Protein AF-A0A944N1N6-F1 (afdb_monomer_lite)

Sequence (203 aa):
MQQRINNTLGRMMITGDEGSWDYGFLESLQEQMTTRGSLSPRQQEILQQVEGRWSDEALKSRATWTESWTEDQDSKFNIALQYYRKTGYYGNIVYKYLTTEGIRCTGMTPSEKEYNKLVLNKYAAGVIRNIQSESKFPVGGTAIFRTGARTNKNKPCVILKHGNAEHVNSHAKGAKPIQVLPIGSSTPCWTEERWLKKAKKKK

Radius of gyration: 25.0 Å; chains: 1; bounding box: 56×30×82 Å

Secondary structure (DSSP, 8-state):
-HHHHHHHHHHHHHHT-TTSHHHHHHHHHHHHHHHHS---HHHHHHHHHHHHHTSHHHHHHHHHHHHT--HHHHHHHHHHHHHHHHH-TTHHHHHHHB-TT-PBPTT-PPPHHHHHHHHSSHHHHHHHHHHHSPPSS-TT-EEEE-TT-SSSTT-EEEEEEE--GGG----STT--EEEEEETT-SS-EEEEGGGEEEPPPP-

Structure (mmCIF, N/CA/C/O backbone):
data_AF-A0A944N1N6-F1
#
_entry.id   AF-A0A944N1N6-F1
#
loop_
_atom_site.group_PDB
_atom_site.id
_atom_site.type_symbol
_atom_site.label_atom_id
_atom_site.label_alt_id
_atom_site.label_comp_id
_atom_site.label_asym_id
_atom_site.label_entity_id
_atom_site.label_seq_id
_atom_site.pdbx_PDB_ins_code
_atom_site.Cartn_x
_atom_site.Cartn_y
_atom_site.Cartn_z
_atom_site.occupancy
_atom_site.B_iso_or_equiv
_atom_site.auth_seq_id
_atom_site.auth_comp_id
_atom_site.auth_asym_id
_atom_site.auth_atom_id
_atom_site.pdbx_PDB_model_num
ATOM 1 N N . MET A 1 1 ? -26.420 -1.075 31.231 1.00 88.19 1 MET A N 1
ATOM 2 C CA . MET A 1 1 ? -25.380 -0.256 30.564 1.00 88.19 1 MET A CA 1
ATOM 3 C C . MET A 1 1 ? -23.980 -0.690 30.980 1.00 88.19 1 MET A C 1
ATOM 5 O O . MET A 1 1 ? -23.236 -1.118 30.115 1.00 88.19 1 MET A O 1
ATOM 9 N N . GLN A 1 2 ? -23.650 -0.698 32.278 1.00 89.00 2 GLN A N 1
ATOM 10 C CA . GLN A 1 2 ? -22.330 -1.125 32.775 1.00 89.00 2 GLN A CA 1
ATOM 11 C C . GLN A 1 2 ? -21.862 -2.486 32.232 1.00 89.00 2 GLN A C 1
ATOM 13 O O . GLN A 1 2 ? -20.751 -2.614 31.733 1.00 89.00 2 GLN A O 1
ATOM 18 N N . GLN A 1 3 ? -22.739 -3.494 32.265 1.00 91.50 3 GLN A N 1
ATOM 19 C CA . GLN A 1 3 ? -22.422 -4.837 31.773 1.00 91.50 3 GLN A CA 1
ATOM 20 C C . GLN A 1 3 ? -22.045 -4.858 30.282 1.00 91.50 3 GLN A C 1
ATOM 22 O O . GLN A 1 3 ? -21.152 -5.597 29.892 1.00 91.50 3 GLN A O 1
ATOM 27 N N . ARG A 1 4 ? -22.678 -4.018 29.452 1.00 93.56 4 ARG A N 1
ATOM 28 C CA . ARG A 1 4 ? -22.379 -3.912 28.014 1.00 93.56 4 ARG A CA 1
ATOM 29 C C . ARG A 1 4 ? -20.951 -3.417 27.766 1.00 93.56 4 ARG A C 1
ATOM 31 O O . ARG A 1 4 ? -20.216 -4.009 26.978 1.00 93.56 4 ARG A O 1
ATOM 38 N N . ILE A 1 5 ? -20.556 -2.375 28.500 1.00 93.88 5 ILE A N 1
ATOM 39 C CA . ILE A 1 5 ? -19.202 -1.808 28.462 1.00 93.88 5 ILE A CA 1
ATOM 40 C C . ILE A 1 5 ? -18.187 -2.868 28.906 1.00 93.88 5 ILE A C 1
ATOM 42 O O . ILE A 1 5 ? -17.260 -3.170 28.160 1.00 93.88 5 ILE A O 1
ATOM 46 N N . ASN A 1 6 ? -18.414 -3.500 30.064 1.00 94.00 6 ASN A N 1
ATOM 47 C CA . ASN A 1 6 ? -17.512 -4.515 30.615 1.00 94.00 6 ASN A CA 1
ATOM 48 C C . ASN A 1 6 ? -17.353 -5.733 29.692 1.00 94.00 6 ASN A C 1
ATOM 50 O O . ASN A 1 6 ? -16.240 -6.215 29.509 1.00 94.00 6 ASN A O 1
ATOM 54 N N . ASN A 1 7 ? -18.441 -6.212 29.082 1.00 94.31 7 ASN A N 1
ATOM 55 C CA . ASN A 1 7 ? -18.384 -7.329 28.138 1.00 94.31 7 ASN A CA 1
ATOM 56 C C . ASN A 1 7 ? -17.511 -6.990 26.922 1.00 94.31 7 ASN A C 1
ATOM 58 O O . ASN A 1 7 ? -16.720 -7.818 26.477 1.00 94.31 7 ASN A O 1
ATOM 62 N N . THR A 1 8 ? -17.641 -5.771 26.394 1.00 94.00 8 THR A N 1
ATOM 63 C CA . THR A 1 8 ? -16.881 -5.334 25.216 1.00 94.00 8 THR A CA 1
ATOM 64 C C . THR A 1 8 ? -15.405 -5.107 25.553 1.00 94.00 8 THR A C 1
ATOM 66 O O . THR A 1 8 ? -14.545 -5.566 24.807 1.00 94.00 8 THR A O 1
ATOM 69 N N . LEU A 1 9 ? -15.104 -4.507 26.712 1.00 94.50 9 LEU A N 1
ATOM 70 C CA . LEU A 1 9 ? -13.737 -4.403 27.242 1.00 94.50 9 LEU A CA 1
ATOM 71 C C . LEU A 1 9 ? -13.094 -5.784 27.426 1.00 94.50 9 LEU A C 1
ATOM 73 O O . LEU A 1 9 ? -11.970 -6.002 26.986 1.00 94.50 9 LEU A O 1
ATOM 77 N N . GLY A 1 10 ? -13.826 -6.743 28.002 1.00 93.31 10 GLY A N 1
ATOM 78 C CA . GLY A 1 10 ? -13.335 -8.110 28.181 1.00 93.31 10 GLY A CA 1
ATOM 79 C C . GLY A 1 10 ? -12.976 -8.786 26.855 1.00 93.31 10 GLY A C 1
ATOM 80 O O . GLY A 1 10 ? -11.941 -9.441 26.756 1.00 93.31 10 GLY A O 1
ATOM 81 N N . ARG A 1 11 ? -13.777 -8.573 25.801 1.00 92.31 11 ARG A N 1
ATOM 82 C CA . ARG A 1 11 ? -13.454 -9.053 24.445 1.00 92.31 11 ARG A CA 1
ATOM 83 C C . ARG A 1 11 ? -12.154 -8.439 23.916 1.00 92.31 11 ARG A C 1
ATOM 85 O O . ARG A 1 11 ? -11.332 -9.168 23.371 1.00 92.31 11 ARG A O 1
ATOM 92 N N . MET A 1 12 ? -11.953 -7.134 24.103 1.00 92.69 12 MET A N 1
ATOM 93 C CA . MET A 1 12 ? -10.736 -6.436 23.668 1.00 92.69 12 MET A CA 1
ATOM 94 C C . MET A 1 12 ? -9.482 -6.942 24.386 1.00 92.69 12 MET A C 1
ATOM 96 O O . MET A 1 12 ? -8.475 -7.187 23.722 1.00 92.69 12 MET A O 1
ATOM 100 N N . MET A 1 13 ? -9.565 -7.165 25.703 1.00 91.88 13 MET A N 1
ATOM 101 C CA . MET A 1 13 ? -8.472 -7.731 26.508 1.00 91.88 13 MET A CA 1
ATOM 102 C C . MET A 1 13 ? -8.078 -9.127 26.017 1.00 91.88 13 MET A C 1
ATOM 104 O O . MET A 1 13 ? -6.903 -9.405 25.809 1.00 91.88 13 MET A O 1
ATOM 108 N N . ILE A 1 14 ? -9.058 -9.999 25.745 1.00 89.44 14 ILE A N 1
ATOM 109 C CA . ILE A 1 14 ? -8.790 -11.352 25.225 1.00 89.44 14 ILE A CA 1
ATOM 110 C C . ILE A 1 14 ? -8.045 -11.299 23.883 1.00 89.44 14 ILE A C 1
ATOM 112 O O . ILE A 1 14 ? -7.189 -12.139 23.615 1.00 89.44 14 ILE A O 1
ATOM 116 N N . THR A 1 15 ? -8.346 -10.310 23.040 1.00 84.44 15 THR A N 1
ATOM 117 C CA . THR A 1 15 ? -7.658 -10.115 21.753 1.00 84.44 15 THR A CA 1
ATOM 118 C C . THR A 1 15 ? -6.369 -9.290 21.839 1.00 84.44 15 THR A C 1
ATOM 120 O O . THR A 1 15 ? -5.691 -9.146 20.824 1.00 84.44 15 THR A O 1
ATOM 123 N N . GLY A 1 16 ? -6.038 -8.737 23.012 1.00 84.19 16 GLY A N 1
ATOM 124 C CA . GLY A 1 16 ? -4.859 -7.896 23.234 1.00 84.19 16 GLY A CA 1
ATOM 125 C C . GLY A 1 16 ? -4.911 -6.502 22.592 1.00 84.19 16 GLY A C 1
ATOM 126 O O . GLY A 1 16 ? -3.862 -5.954 22.263 1.00 84.19 16 GLY A O 1
ATOM 127 N N . ASP A 1 17 ? -6.098 -5.917 22.385 1.00 84.75 17 ASP A N 1
ATOM 128 C CA . ASP A 1 17 ? -6.274 -4.611 21.706 1.00 84.75 17 ASP A CA 1
ATOM 129 C C . ASP A 1 17 ? -6.517 -3.444 22.687 1.00 84.75 17 ASP A C 1
ATOM 131 O O . ASP A 1 17 ? -7.275 -2.503 22.427 1.00 84.75 17 ASP A O 1
ATOM 135 N N . GLU A 1 18 ? -5.866 -3.518 23.848 1.00 90.44 18 GLU A N 1
ATOM 136 C CA . GLU A 1 18 ? -5.953 -2.538 24.945 1.00 90.44 18 GLU A CA 1
ATOM 137 C C . GLU A 1 18 ? -5.403 -1.157 24.548 1.00 90.44 18 GLU A C 1
ATOM 139 O O . GLU A 1 18 ? -5.807 -0.131 25.084 1.00 90.44 18 GLU A O 1
ATOM 144 N N . GLY A 1 19 ? -4.515 -1.100 23.551 1.00 84.94 19 GLY A N 1
ATOM 145 C CA . GLY A 1 19 ? -3.982 0.156 23.015 1.00 84.94 19 GLY A CA 1
ATOM 146 C C . GLY A 1 19 ? -4.913 0.882 22.035 1.00 84.94 19 GLY A C 1
ATOM 147 O O . GLY A 1 19 ? -4.542 1.934 21.506 1.00 84.94 19 GLY A O 1
ATOM 148 N N . SER A 1 20 ? -6.088 0.327 21.727 1.00 87.50 20 SER A N 1
ATOM 149 C CA . SER A 1 20 ? -7.002 0.915 20.747 1.00 87.50 20 SER A CA 1
ATOM 150 C C . SER A 1 20 ? -7.742 2.144 21.285 1.00 87.50 20 SER A C 1
ATOM 152 O O . SER A 1 20 ? -8.043 2.265 22.472 1.00 87.50 20 SER A O 1
ATOM 154 N N . TRP A 1 21 ? -8.119 3.054 20.378 1.00 92.19 21 TRP A N 1
ATOM 155 C CA . TRP A 1 21 ? -9.008 4.173 20.722 1.00 92.19 21 TRP A CA 1
ATOM 156 C C . TRP A 1 21 ? -10.354 3.682 21.273 1.00 92.19 21 TRP A C 1
ATOM 158 O O . TRP A 1 21 ? -10.912 4.306 22.171 1.00 92.19 21 TRP A O 1
ATOM 168 N N . ASP A 1 22 ? -10.862 2.560 20.748 1.00 93.50 22 ASP A N 1
ATOM 169 C CA . ASP A 1 22 ? -12.111 1.958 21.213 1.00 93.50 22 ASP A CA 1
ATOM 170 C C . ASP A 1 22 ? -12.009 1.547 22.687 1.00 93.50 22 ASP A C 1
ATOM 172 O O . ASP A 1 22 ? -12.930 1.827 23.451 1.00 93.50 22 ASP A O 1
ATOM 176 N N . TYR A 1 23 ? -10.890 0.934 23.089 1.00 94.56 23 TYR A N 1
ATOM 177 C CA . TYR A 1 23 ? -10.646 0.527 24.471 1.00 94.56 23 TYR A CA 1
ATOM 178 C C . TYR A 1 23 ? -10.621 1.737 25.414 1.00 94.56 23 TYR A C 1
ATOM 180 O O . TYR A 1 23 ? -11.429 1.804 26.340 1.00 94.56 23 TYR A O 1
ATOM 188 N N . GLY A 1 24 ? -9.807 2.754 25.109 1.00 95.31 24 GLY A N 1
ATOM 189 C CA . GLY A 1 24 ? -9.745 3.975 25.924 1.00 95.31 24 GLY A CA 1
ATOM 190 C C . GLY A 1 24 ? -11.075 4.743 25.978 1.00 95.31 24 GLY A C 1
ATOM 191 O O . GLY A 1 24 ? -11.441 5.313 27.007 1.00 95.31 24 GLY A O 1
ATOM 192 N N . PHE A 1 25 ? -11.858 4.727 24.892 1.00 96.44 25 PHE A N 1
ATOM 193 C CA . PHE A 1 25 ? -13.212 5.283 24.899 1.00 96.44 25 PHE A CA 1
ATOM 194 C C . PHE A 1 25 ? -14.143 4.504 25.840 1.00 96.44 25 PHE A C 1
ATOM 196 O O . PHE A 1 25 ? -14.900 5.118 26.595 1.00 96.44 25 PHE A O 1
ATOM 203 N N . LEU A 1 26 ? -14.093 3.169 25.827 1.00 96.69 26 LEU A N 1
ATOM 204 C CA . LEU A 1 26 ? -14.900 2.341 26.724 1.00 96.69 26 LEU A CA 1
ATOM 205 C C . LEU A 1 26 ? -14.495 2.494 28.194 1.00 96.69 26 LEU A C 1
ATOM 207 O O . LEU A 1 26 ? -15.389 2.519 29.038 1.00 96.69 26 LEU A O 1
ATOM 211 N N . GLU A 1 27 ? -13.206 2.655 28.505 1.00 95.88 27 GLU A N 1
ATOM 212 C CA . GLU A 1 27 ? -12.745 2.987 29.862 1.00 95.88 27 GLU A CA 1
ATOM 213 C C . GLU A 1 27 ? -13.348 4.312 30.342 1.00 95.88 27 GLU A C 1
ATOM 215 O O . GLU A 1 27 ? -13.920 4.379 31.431 1.00 95.88 27 GLU A O 1
ATOM 220 N N . SER A 1 28 ? -13.345 5.340 29.488 1.00 95.88 28 SER A N 1
ATOM 221 C CA . SER A 1 28 ? -13.986 6.623 29.801 1.00 95.88 28 SER A CA 1
ATOM 222 C C . SER A 1 28 ? -15.495 6.479 30.054 1.00 95.88 28 SER A C 1
ATOM 224 O O . SER A 1 28 ? -16.034 7.086 30.983 1.00 95.88 28 SER A O 1
ATOM 226 N N . LEU A 1 29 ? -16.196 5.646 29.273 1.00 96.19 29 LEU A N 1
ATOM 227 C CA . LEU A 1 29 ? -17.612 5.358 29.526 1.00 96.19 29 LEU A CA 1
ATOM 228 C C . LEU A 1 29 ? -17.823 4.580 30.830 1.00 96.19 29 LEU A C 1
ATOM 230 O O . LEU A 1 29 ? -18.822 4.808 31.516 1.00 96.19 29 LEU A O 1
ATOM 234 N N . GLN A 1 30 ? -16.911 3.666 31.165 1.00 95.12 30 GLN A N 1
ATOM 235 C CA . GLN A 1 30 ? -16.954 2.888 32.398 1.00 95.12 30 GLN A CA 1
ATOM 236 C C . GLN A 1 30 ? -16.846 3.807 33.622 1.00 95.12 30 GLN A C 1
ATOM 238 O O . GLN A 1 30 ? -17.682 3.718 34.521 1.00 95.12 30 GLN A O 1
ATOM 243 N N . GLU A 1 31 ? -15.880 4.729 33.619 1.00 94.44 31 GLU A N 1
ATOM 244 C CA . GLU A 1 31 ? -15.686 5.727 34.677 1.00 94.44 31 GLU A CA 1
ATOM 245 C C . GLU A 1 31 ? -16.867 6.704 34.772 1.00 94.44 31 GLU A C 1
ATOM 247 O O . GLU A 1 31 ? -17.345 7.046 35.858 1.00 94.44 31 GLU A O 1
ATOM 252 N N . GLN A 1 32 ? -17.416 7.138 33.636 1.00 93.50 32 GLN A N 1
ATOM 253 C CA . GLN A 1 32 ? -18.599 7.993 33.659 1.00 93.50 32 GLN A CA 1
ATOM 254 C C . GLN A 1 32 ? -19.808 7.278 34.277 1.00 93.50 32 GLN A C 1
ATOM 256 O O . GLN A 1 32 ? -20.596 7.892 35.000 1.00 93.50 32 GLN A O 1
ATOM 261 N N . MET A 1 33 ? -19.975 5.983 34.008 1.00 92.81 33 MET A N 1
ATOM 262 C CA . MET A 1 33 ? -21.061 5.207 34.594 1.00 92.81 33 MET A CA 1
ATOM 263 C C . MET A 1 33 ? -20.892 5.006 36.101 1.00 92.81 33 MET A C 1
ATOM 265 O O . MET A 1 33 ? -21.896 5.051 36.811 1.00 92.81 33 MET A O 1
ATOM 269 N N . THR A 1 34 ? -19.667 4.830 36.605 1.00 90.50 34 THR A N 1
ATOM 270 C CA . THR A 1 34 ? -19.424 4.722 38.053 1.00 90.50 34 THR A CA 1
ATOM 271 C C . THR A 1 34 ? -19.619 6.056 38.773 1.00 90.50 34 THR A C 1
ATOM 273 O O . THR A 1 34 ? -20.127 6.070 39.890 1.00 90.50 34 THR A O 1
ATOM 276 N N . THR A 1 35 ? -19.279 7.178 38.132 1.00 91.19 35 THR A N 1
ATOM 277 C CA . THR A 1 35 ? -19.361 8.519 38.740 1.00 91.19 35 THR A CA 1
ATOM 278 C C . THR A 1 35 ? -20.732 9.186 38.603 1.00 91.19 35 THR A C 1
ATOM 280 O O . THR A 1 35 ? -21.202 9.820 39.545 1.00 91.19 35 THR A O 1
ATOM 283 N N . ARG A 1 36 ? -21.385 9.079 37.437 1.00 89.00 36 ARG A N 1
ATOM 284 C CA . ARG A 1 36 ? -22.633 9.802 37.102 1.00 89.00 36 ARG A CA 1
ATOM 285 C C . ARG A 1 36 ? -23.839 8.896 36.856 1.00 89.00 36 ARG A C 1
ATOM 287 O O . ARG A 1 36 ? -24.950 9.400 36.706 1.00 89.00 36 ARG A O 1
ATOM 294 N N . GLY A 1 37 ? -23.640 7.583 36.736 1.00 89.94 37 GLY A N 1
ATOM 295 C CA . GLY A 1 37 ? -24.715 6.600 36.552 1.00 89.94 37 GLY A CA 1
ATOM 296 C C . GLY A 1 37 ? -25.426 6.621 35.192 1.00 89.94 37 GLY A C 1
ATOM 297 O O . GLY A 1 37 ? -26.347 5.831 34.986 1.00 89.94 37 GLY A O 1
ATOM 298 N N . SER A 1 38 ? -25.039 7.495 34.253 1.00 92.00 38 SER A N 1
ATOM 299 C CA . SER A 1 38 ? -25.726 7.640 32.962 1.00 92.00 38 SER A CA 1
ATOM 300 C C . SER A 1 38 ? -24.814 8.072 31.806 1.00 92.00 38 SER A C 1
ATOM 302 O O . SER A 1 38 ? -23.793 8.740 31.991 1.00 92.00 38 SER A O 1
ATOM 304 N N . LEU A 1 39 ? -25.219 7.696 30.586 1.00 93.75 39 LEU A N 1
ATOM 305 C CA . LEU A 1 39 ? -24.576 8.076 29.325 1.00 93.75 39 LEU A CA 1
ATOM 306 C C . LEU A 1 39 ? -25.492 8.972 28.495 1.00 93.75 39 LEU A C 1
ATOM 308 O O . LEU A 1 39 ? -26.692 8.706 28.384 1.00 93.75 39 LEU A O 1
ATOM 312 N N . SER A 1 40 ? -24.906 9.967 27.832 1.00 94.19 40 SER A N 1
ATOM 313 C CA . SER A 1 40 ? -25.616 10.782 26.842 1.00 94.19 40 SER A CA 1
ATOM 314 C C . SER A 1 40 ? -26.052 9.949 25.622 1.00 94.19 40 SER A C 1
ATOM 316 O O . SER A 1 40 ? -25.410 8.938 25.315 1.00 94.19 40 SER A O 1
ATOM 318 N N . PRO A 1 41 ? -27.082 10.376 24.864 1.00 95.94 41 PRO A N 1
ATOM 319 C CA . PRO A 1 41 ? -27.523 9.669 23.657 1.00 95.94 41 PRO A CA 1
ATOM 320 C C . PRO A 1 41 ? -26.388 9.426 22.654 1.00 95.94 41 PRO A C 1
ATOM 322 O O . PRO A 1 41 ? -26.212 8.314 22.163 1.00 95.94 41 PRO A O 1
ATOM 325 N N . ARG A 1 42 ? -25.527 10.430 22.438 1.00 95.50 42 ARG A N 1
ATOM 326 C CA . ARG A 1 42 ? -24.381 10.315 21.528 1.00 95.50 42 ARG A CA 1
ATOM 327 C C . ARG A 1 42 ? -23.365 9.262 21.977 1.00 95.50 42 ARG A C 1
ATOM 329 O O . ARG A 1 42 ? -22.806 8.553 21.146 1.00 95.50 42 ARG A O 1
ATOM 336 N N . GLN A 1 43 ? -23.121 9.144 23.280 1.00 95.31 43 GLN A N 1
ATOM 337 C CA . GLN A 1 43 ? -22.234 8.109 23.816 1.00 95.31 43 GLN A CA 1
ATOM 338 C C . GLN A 1 43 ? -22.819 6.709 23.624 1.00 95.31 43 GLN A C 1
ATOM 340 O O . GLN A 1 43 ? -22.073 5.784 23.322 1.00 95.31 43 GLN A O 1
ATOM 345 N N . GLN A 1 44 ? -24.141 6.559 23.745 1.00 95.56 44 GLN A N 1
ATOM 346 C CA . GLN A 1 44 ? -24.820 5.284 23.497 1.00 95.56 44 GLN A CA 1
ATOM 347 C C . GLN A 1 44 ? -24.735 4.869 22.021 1.00 95.56 44 GLN A C 1
ATOM 349 O O . GLN A 1 44 ? -24.488 3.699 21.737 1.00 95.56 44 GLN A O 1
ATOM 354 N N . GLU A 1 45 ? -24.863 5.817 21.087 1.00 96.31 45 GLU A N 1
ATOM 355 C CA . GLU A 1 45 ? -24.652 5.563 19.654 1.00 96.31 45 GLU A CA 1
ATOM 356 C C . GLU A 1 45 ? -23.225 5.077 19.366 1.00 96.31 45 GLU A C 1
ATOM 358 O O . GLU A 1 45 ? -23.031 4.085 18.665 1.00 96.31 45 GLU A O 1
ATOM 363 N N . ILE A 1 46 ? -22.213 5.760 19.915 1.00 96.00 46 ILE A N 1
ATOM 364 C CA . ILE A 1 46 ? -20.810 5.375 19.706 1.00 96.00 46 ILE A CA 1
ATOM 365 C C . ILE A 1 46 ? -20.527 4.020 20.363 1.00 96.00 46 ILE A C 1
ATOM 367 O O . ILE A 1 46 ? -19.879 3.183 19.740 1.00 96.00 46 ILE A O 1
ATOM 371 N N . LEU A 1 47 ? -21.060 3.764 21.564 1.00 95.81 47 LEU A N 1
ATOM 372 C CA . LEU A 1 47 ? -20.976 2.456 22.218 1.00 95.81 47 LEU A CA 1
ATOM 373 C C . LEU A 1 47 ? -21.533 1.354 21.311 1.00 95.81 47 LEU A C 1
ATOM 375 O O . LEU A 1 47 ? -20.855 0.356 21.102 1.00 95.81 47 LEU A O 1
ATOM 379 N N . GLN A 1 48 ? -22.706 1.555 20.709 1.00 95.88 48 GLN A N 1
ATOM 380 C CA . GLN A 1 48 ? -23.292 0.577 19.790 1.00 95.88 48 GLN A CA 1
ATOM 381 C C . GLN A 1 48 ? -22.404 0.325 18.561 1.00 95.88 48 GLN A C 1
ATOM 383 O O . GLN A 1 48 ? -22.275 -0.808 18.098 1.00 95.88 48 GLN A O 1
ATOM 388 N N . GLN A 1 49 ? -21.747 1.362 18.035 1.00 94.62 49 GLN A N 1
ATOM 389 C CA . GLN A 1 49 ? -20.792 1.199 16.938 1.00 94.62 49 GLN A CA 1
ATOM 390 C C . GLN A 1 49 ? -19.537 0.429 17.364 1.00 94.62 49 GLN A C 1
ATOM 392 O O . GLN A 1 49 ? -19.005 -0.339 16.561 1.00 94.62 49 GLN A O 1
ATOM 397 N N . VAL A 1 50 ? -19.038 0.659 18.583 1.00 94.56 50 VAL A N 1
ATOM 398 C CA . VAL A 1 50 ? -17.913 -0.096 19.152 1.00 94.56 50 VAL A CA 1
ATOM 399 C C . VAL A 1 50 ? -18.327 -1.554 19.328 1.00 94.56 50 VAL A C 1
ATOM 401 O O . VAL A 1 50 ? -17.676 -2.431 18.778 1.00 94.56 50 VAL A O 1
ATOM 404 N N . GLU A 1 51 ? -19.456 -1.826 19.978 1.00 94.75 51 GLU A N 1
ATOM 405 C CA . GLU A 1 51 ? -19.993 -3.182 20.141 1.00 94.75 51 GLU A CA 1
ATOM 406 C C . GLU A 1 51 ? -20.133 -3.911 18.801 1.00 94.75 51 GLU A C 1
ATOM 408 O O . GLU A 1 51 ? -19.731 -5.064 18.690 1.00 94.75 51 GLU A O 1
ATOM 413 N N . GLY A 1 52 ? -20.611 -3.232 17.753 1.00 93.06 52 GLY A N 1
ATOM 414 C CA . GLY A 1 52 ? -20.679 -3.802 16.406 1.00 93.06 52 GLY A CA 1
ATOM 415 C C . GLY A 1 52 ? -19.310 -4.163 15.814 1.00 93.06 52 GLY A C 1
ATOM 416 O O . GLY A 1 52 ? -19.188 -5.166 15.119 1.00 93.06 52 GLY A O 1
ATOM 417 N N . ARG A 1 53 ? -18.246 -3.399 16.110 1.00 90.19 53 ARG A N 1
ATOM 418 C CA . ARG A 1 53 ? -16.867 -3.741 15.695 1.00 90.19 53 ARG A CA 1
ATOM 419 C C . ARG A 1 53 ? -16.293 -4.941 16.450 1.00 90.19 53 ARG A C 1
ATOM 421 O O . ARG A 1 53 ? -15.331 -5.538 15.961 1.00 90.19 53 ARG A O 1
ATOM 428 N N . TRP A 1 54 ? -16.869 -5.258 17.605 1.00 91.75 54 TRP A N 1
ATOM 429 C CA . TRP A 1 54 ? -16.443 -6.289 18.551 1.00 91.75 54 TRP A CA 1
ATOM 430 C C . TRP A 1 54 ? -17.498 -7.389 18.730 1.00 91.75 54 TRP A C 1
ATOM 432 O O . TRP A 1 54 ? -17.463 -8.135 19.711 1.00 91.75 54 TRP A O 1
ATOM 442 N N . SER A 1 55 ? -18.444 -7.492 17.792 1.00 92.12 55 SER A N 1
ATOM 443 C CA . SER A 1 55 ? -19.455 -8.545 17.770 1.00 92.12 55 SER A CA 1
ATOM 444 C C . SER A 1 55 ? -18.822 -9.894 17.421 1.00 92.12 55 SER A C 1
ATOM 446 O O . SER A 1 55 ? -17.704 -9.953 16.903 1.00 92.12 55 SER A O 1
ATOM 448 N N . ASP A 1 56 ? -19.532 -10.988 17.690 1.00 91.06 56 ASP A N 1
ATOM 449 C CA . ASP A 1 56 ? -19.017 -12.329 17.396 1.00 91.06 56 ASP A CA 1
ATOM 450 C C . ASP A 1 56 ? -18.826 -12.527 15.885 1.00 91.06 56 ASP A C 1
ATOM 452 O O . ASP A 1 56 ? -17.846 -13.126 15.446 1.00 91.06 56 ASP A O 1
ATOM 456 N N . GLU A 1 57 ? -19.697 -11.926 15.070 1.00 90.06 57 GLU A N 1
ATOM 457 C CA . GLU A 1 57 ? -19.574 -11.894 13.613 1.00 90.06 57 GLU A CA 1
ATOM 458 C C . GLU A 1 57 ? -18.329 -11.119 13.168 1.00 90.06 57 GLU A C 1
ATOM 460 O O . GLU A 1 57 ? -17.594 -11.587 12.298 1.00 90.06 57 GLU A O 1
ATOM 465 N N . ALA A 1 58 ? -18.060 -9.955 13.772 1.00 88.94 58 ALA A N 1
ATOM 466 C CA . ALA A 1 58 ? -16.892 -9.146 13.439 1.00 88.94 58 ALA A CA 1
ATOM 467 C C . ALA A 1 58 ? -15.582 -9.851 13.825 1.00 88.94 58 ALA A C 1
ATOM 469 O O . ALA A 1 58 ? -14.630 -9.857 13.041 1.00 88.94 58 ALA A O 1
ATOM 470 N N . LEU A 1 59 ? -15.535 -10.482 15.001 1.00 88.44 59 LEU A N 1
ATOM 471 C CA . LEU A 1 59 ? -14.385 -11.271 15.448 1.00 88.44 59 LEU A CA 1
ATOM 472 C C . LEU A 1 59 ? -14.167 -12.495 14.556 1.00 88.44 59 LEU A C 1
ATOM 474 O O . LEU A 1 59 ? -13.042 -12.737 14.117 1.00 88.44 59 LEU A O 1
ATOM 478 N N . LYS A 1 60 ? -15.243 -13.207 14.203 1.00 90.31 60 LYS A N 1
ATOM 479 C CA . LYS A 1 60 ? -15.186 -14.326 13.257 1.00 90.31 60 LYS A CA 1
ATOM 480 C C . LYS A 1 60 ? -14.665 -13.877 11.894 1.00 90.31 60 LYS A C 1
ATOM 482 O O . LYS A 1 60 ? -13.780 -14.523 11.350 1.00 90.31 60 LYS A O 1
ATOM 487 N N . SER A 1 61 ? -15.137 -12.741 11.379 1.00 88.50 61 SER A N 1
ATOM 488 C CA . SER A 1 61 ? -14.647 -12.172 10.117 1.00 88.50 61 SER A CA 1
ATOM 489 C C . SER A 1 61 ? -13.146 -11.871 10.163 1.00 88.50 61 SER A C 1
ATOM 491 O O . SER A 1 61 ? -12.436 -12.170 9.207 1.00 88.50 61 SER A O 1
ATOM 493 N N . ARG A 1 62 ? -12.630 -11.322 11.275 1.00 88.19 62 ARG A N 1
ATOM 494 C CA . ARG A 1 62 ? -11.186 -11.065 11.453 1.00 88.19 62 ARG A CA 1
ATOM 495 C C . ARG A 1 62 ? -10.367 -12.359 11.514 1.00 88.19 62 ARG A C 1
ATOM 497 O O . ARG A 1 62 ? -9.280 -12.412 10.935 1.00 88.19 62 ARG A O 1
ATOM 504 N N . ALA A 1 63 ? -10.883 -13.383 12.193 1.00 88.12 63 ALA A N 1
ATOM 505 C CA . ALA A 1 63 ? -10.248 -14.696 12.260 1.00 88.12 63 ALA A CA 1
ATOM 506 C C . ALA A 1 63 ? -10.191 -15.341 10.868 1.00 88.12 63 ALA A C 1
ATOM 508 O O . ALA A 1 63 ? -9.107 -15.653 10.385 1.00 88.12 63 ALA A O 1
ATOM 509 N N . THR A 1 64 ? -11.329 -15.405 10.168 1.00 92.38 64 THR A N 1
ATOM 510 C CA . THR A 1 64 ? -11.411 -15.928 8.798 1.00 92.38 64 THR A CA 1
ATOM 511 C C . THR A 1 64 ? -10.503 -15.164 7.841 1.00 92.38 64 THR A C 1
ATOM 513 O O . THR A 1 64 ? -9.827 -15.779 7.024 1.00 92.38 64 THR A O 1
ATOM 516 N N . TRP A 1 65 ? -10.431 -13.835 7.952 1.00 93.12 65 TRP A N 1
ATOM 517 C CA . TRP A 1 65 ? -9.507 -13.036 7.150 1.00 93.12 65 TRP A CA 1
ATOM 518 C C . TRP A 1 65 ? -8.053 -13.463 7.367 1.00 93.12 65 TRP A C 1
ATOM 520 O O . TRP A 1 65 ? -7.343 -13.727 6.399 1.00 93.12 65 TRP A O 1
ATOM 530 N N . THR A 1 66 ? -7.638 -13.583 8.629 1.00 89.75 66 THR A N 1
ATOM 531 C CA . THR A 1 66 ? -6.278 -14.001 8.996 1.00 89.75 66 THR A CA 1
ATOM 532 C C . THR A 1 66 ? -5.960 -15.411 8.499 1.00 89.75 66 THR A C 1
ATOM 534 O O . THR A 1 66 ? -4.882 -15.629 7.959 1.00 89.75 66 THR A O 1
ATOM 537 N N . GLU A 1 67 ? -6.902 -16.348 8.621 1.00 91.06 67 GLU A N 1
ATOM 538 C CA . GLU A 1 67 ? -6.761 -17.728 8.133 1.00 91.06 67 GLU A CA 1
ATOM 539 C C . GLU A 1 67 ? -6.715 -17.813 6.602 1.00 91.06 67 GLU A C 1
ATOM 541 O O . GLU A 1 67 ? -5.974 -18.614 6.039 1.00 91.06 67 GLU A O 1
ATOM 546 N N . SER A 1 68 ? -7.493 -16.972 5.917 1.00 93.12 68 SER A N 1
ATOM 547 C CA . SER A 1 68 ? -7.550 -16.918 4.452 1.00 93.12 68 SER A CA 1
ATOM 548 C C . SER A 1 68 ? -6.402 -16.131 3.818 1.00 93.12 68 SER A C 1
ATOM 550 O O . SER A 1 68 ? -6.359 -16.013 2.594 1.00 93.12 68 SER A O 1
ATOM 552 N N . TRP A 1 69 ? -5.497 -15.565 4.624 1.00 94.31 69 TRP A N 1
ATOM 553 C CA . TRP A 1 69 ? -4.419 -14.711 4.143 1.00 94.31 69 TRP A CA 1
ATOM 554 C C . TRP A 1 69 ? -3.380 -15.513 3.354 1.00 94.31 69 TRP A C 1
ATOM 556 O O . TRP A 1 69 ? -2.710 -16.403 3.873 1.00 94.31 69 TRP A O 1
ATOM 566 N N . THR A 1 70 ? -3.235 -15.173 2.078 1.00 94.81 70 THR A N 1
ATOM 567 C CA . THR A 1 70 ? -2.388 -15.891 1.117 1.00 94.81 70 THR A CA 1
ATOM 568 C C . THR A 1 70 ? -1.105 -15.139 0.777 1.00 94.81 70 THR A C 1
ATOM 570 O O . THR A 1 70 ? -1.011 -13.916 0.900 1.00 94.81 70 THR A O 1
ATOM 573 N N . GLU A 1 71 ? -0.124 -15.866 0.237 1.00 92.75 71 GLU A N 1
ATOM 574 C CA . GLU A 1 71 ? 1.118 -15.283 -0.282 1.00 92.75 71 GLU A CA 1
ATOM 575 C C . GLU A 1 71 ? 0.869 -14.306 -1.449 1.00 92.75 71 GLU A C 1
ATOM 577 O O . GLU A 1 71 ? 1.520 -13.266 -1.537 1.00 92.75 71 GLU A O 1
ATOM 582 N N . ASP A 1 72 ? -0.117 -14.571 -2.317 1.00 94.19 72 ASP A N 1
ATOM 583 C CA . ASP A 1 72 ? -0.499 -13.633 -3.385 1.00 94.19 72 ASP A CA 1
ATOM 584 C C . ASP A 1 72 ? -1.087 -12.333 -2.813 1.00 94.19 72 ASP A C 1
ATOM 586 O O . ASP A 1 72 ? -0.760 -11.240 -3.289 1.00 94.19 72 ASP A O 1
ATOM 590 N N . GLN A 1 73 ? -1.908 -12.417 -1.761 1.00 95.19 73 GLN A N 1
ATOM 591 C CA . GLN A 1 73 ? -2.407 -11.224 -1.078 1.00 95.19 73 GLN A CA 1
ATOM 592 C C . GLN A 1 73 ? -1.272 -10.436 -0.421 1.00 95.19 73 GLN A C 1
ATOM 594 O O . GLN A 1 73 ? -1.237 -9.215 -0.593 1.00 95.19 73 GLN A O 1
ATOM 599 N N . ASP A 1 74 ? -0.327 -11.097 0.253 1.00 94.56 74 ASP A N 1
ATOM 600 C CA . ASP A 1 74 ? 0.824 -10.414 0.855 1.00 94.56 74 ASP A CA 1
ATOM 601 C C . ASP A 1 74 ? 1.733 -9.777 -0.202 1.00 94.56 74 ASP A C 1
ATOM 603 O O . ASP A 1 74 ? 2.118 -8.615 -0.068 1.00 94.56 74 ASP A O 1
ATOM 607 N N . SER A 1 75 ? 1.973 -10.467 -1.319 1.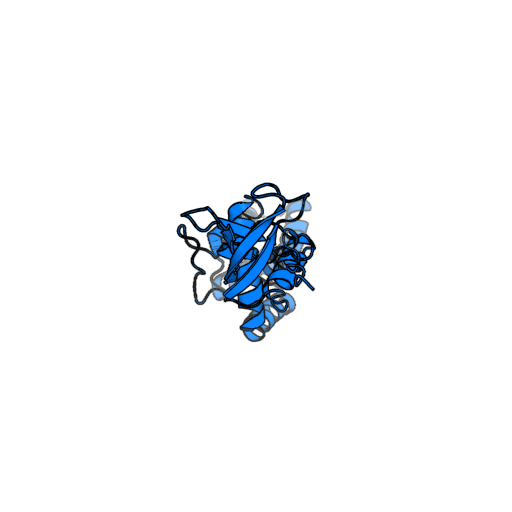00 94.19 75 SER A N 1
ATOM 608 C CA . SER A 1 75 ? 2.717 -9.931 -2.461 1.00 94.19 75 SER A CA 1
ATOM 609 C C . SER A 1 75 ? 2.055 -8.670 -3.029 1.00 94.19 75 SER A C 1
ATOM 611 O O . SER A 1 75 ? 2.700 -7.625 -3.173 1.00 94.19 75 SER A O 1
ATOM 613 N N . LYS A 1 76 ? 0.738 -8.706 -3.276 1.00 96.12 76 LYS A N 1
ATOM 614 C CA . LYS A 1 76 ? -0.041 -7.538 -3.729 1.00 96.12 76 LYS A CA 1
ATOM 615 C C . LYS A 1 76 ? -0.016 -6.397 -2.715 1.00 96.12 76 LYS A C 1
ATOM 617 O O . LYS A 1 76 ? 0.123 -5.234 -3.103 1.00 96.12 76 LYS A O 1
ATOM 622 N N . PHE A 1 77 ? -0.129 -6.721 -1.430 1.00 96.50 77 PHE A N 1
ATOM 623 C CA . PHE A 1 77 ? -0.073 -5.749 -0.346 1.00 96.50 77 PHE A CA 1
ATOM 624 C C . PHE A 1 77 ? 1.297 -5.074 -0.270 1.00 96.50 77 PHE A C 1
ATOM 626 O O . PHE A 1 77 ? 1.369 -3.845 -0.250 1.00 96.50 77 PHE A O 1
ATOM 633 N N . ASN A 1 78 ? 2.384 -5.844 -0.349 1.00 95.31 78 ASN A N 1
ATOM 634 C CA . ASN A 1 78 ? 3.745 -5.321 -0.393 1.00 95.31 78 ASN A CA 1
ATOM 635 C C . ASN A 1 78 ? 3.971 -4.425 -1.621 1.00 95.31 78 ASN A C 1
ATOM 637 O O . ASN A 1 78 ? 4.519 -3.330 -1.494 1.00 95.31 78 ASN A O 1
ATOM 641 N N . ILE A 1 79 ? 3.473 -4.813 -2.803 1.00 95.56 79 ILE A N 1
ATOM 642 C CA . ILE A 1 79 ? 3.534 -3.957 -3.999 1.00 95.56 79 ILE A CA 1
ATOM 643 C C . ILE A 1 79 ? 2.854 -2.600 -3.744 1.00 95.56 79 ILE A C 1
ATOM 645 O O . ILE A 1 79 ? 3.410 -1.552 -4.089 1.00 95.56 79 ILE A O 1
ATOM 649 N N . ALA A 1 80 ? 1.670 -2.606 -3.127 1.00 96.31 80 ALA A N 1
ATOM 650 C CA . ALA A 1 80 ? 0.943 -1.384 -2.800 1.00 96.31 80 ALA A CA 1
ATOM 651 C C . ALA A 1 80 ? 1.676 -0.531 -1.747 1.00 96.31 80 ALA A C 1
ATOM 653 O O . ALA A 1 80 ? 1.783 0.684 -1.922 1.00 96.31 80 ALA A O 1
ATOM 654 N N . LEU A 1 81 ? 2.235 -1.149 -0.701 1.00 95.81 81 LEU A N 1
ATOM 655 C CA . LEU A 1 81 ? 3.031 -0.469 0.326 1.00 95.81 81 LEU A CA 1
ATOM 656 C C . LEU A 1 81 ? 4.234 0.263 -0.284 1.00 95.81 81 LEU A C 1
ATOM 658 O O . LEU A 1 81 ? 4.413 1.456 -0.035 1.00 95.81 81 LEU A O 1
ATOM 662 N N . GLN A 1 82 ? 5.014 -0.412 -1.135 1.00 94.75 82 GLN A N 1
ATOM 663 C CA . GLN A 1 82 ? 6.178 0.186 -1.801 1.00 94.75 82 GLN A CA 1
ATOM 664 C C . GLN A 1 82 ? 5.796 1.358 -2.704 1.00 94.75 82 GLN A C 1
ATOM 666 O O . GLN A 1 82 ? 6.500 2.369 -2.759 1.00 94.75 82 GLN A O 1
ATOM 671 N N . TYR A 1 83 ? 4.664 1.244 -3.402 1.00 95.19 83 TYR A N 1
ATOM 672 C CA . TYR A 1 83 ? 4.144 2.342 -4.204 1.00 95.19 83 TYR A CA 1
ATOM 673 C C . TYR A 1 83 ? 3.797 3.547 -3.325 1.00 95.19 83 TYR A C 1
ATOM 675 O O . TYR A 1 83 ? 4.269 4.657 -3.581 1.00 95.19 83 TYR A O 1
ATOM 683 N N . TYR A 1 84 ? 3.016 3.335 -2.265 1.00 95.62 84 TYR A N 1
ATOM 684 C CA . TYR A 1 84 ? 2.533 4.426 -1.426 1.00 95.62 84 TYR A CA 1
ATOM 685 C C . TYR A 1 84 ? 3.613 5.074 -0.568 1.00 95.62 84 TYR A C 1
ATOM 687 O O . TYR A 1 84 ? 3.565 6.297 -0.399 1.00 95.62 84 TYR A O 1
ATOM 695 N N . ARG A 1 85 ? 4.642 4.317 -0.163 1.00 93.88 85 ARG A N 1
ATOM 696 C CA . ARG A 1 85 ? 5.846 4.829 0.513 1.00 93.88 85 ARG A CA 1
ATOM 697 C C . ARG A 1 85 ? 6.451 6.036 -0.203 1.00 93.88 85 ARG A C 1
ATOM 699 O O . ARG A 1 85 ? 6.872 6.983 0.449 1.00 93.88 85 ARG A O 1
ATOM 706 N N . LYS A 1 86 ? 6.449 6.042 -1.538 1.00 90.12 86 LYS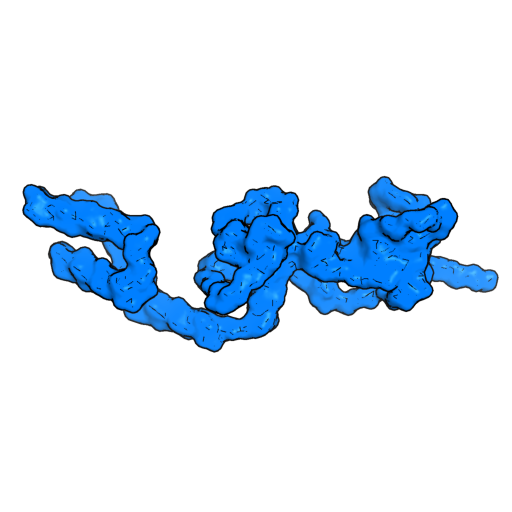 A N 1
ATOM 707 C CA . LYS A 1 86 ? 7.010 7.141 -2.343 1.00 90.12 86 LYS A CA 1
ATOM 708 C C . LYS A 1 86 ? 6.077 8.334 -2.520 1.00 90.12 86 LYS A C 1
ATOM 710 O O . LYS A 1 86 ? 6.528 9.412 -2.890 1.00 90.12 86 LYS A O 1
ATOM 715 N N . THR A 1 87 ? 4.776 8.133 -2.342 1.00 89.94 87 THR A N 1
ATOM 716 C CA . THR A 1 87 ? 3.761 9.161 -2.625 1.00 89.94 87 THR A CA 1
ATOM 717 C C . THR A 1 87 ? 3.382 9.994 -1.403 1.00 89.94 87 THR A C 1
ATOM 719 O O . THR A 1 87 ? 2.785 11.051 -1.565 1.00 89.94 87 THR A O 1
ATOM 722 N N . GLY A 1 88 ? 3.669 9.503 -0.193 1.00 86.75 88 GLY A N 1
ATOM 723 C CA . GLY A 1 88 ? 3.238 10.111 1.071 1.00 86.75 88 GLY A CA 1
ATOM 724 C C . GLY A 1 88 ? 1.788 9.800 1.471 1.00 86.75 88 GLY A C 1
ATOM 725 O O . GLY A 1 88 ? 1.395 10.070 2.605 1.00 86.75 88 GLY A O 1
ATOM 726 N N . TYR A 1 89 ? 0.982 9.195 0.592 1.00 92.81 89 TYR A N 1
ATOM 727 C CA . TYR A 1 89 ? -0.374 8.768 0.941 1.00 92.81 89 TYR A CA 1
ATOM 728 C C . TYR A 1 89 ? -0.373 7.499 1.791 1.00 92.81 89 TYR A C 1
ATOM 730 O O . TYR A 1 89 ? 0.493 6.639 1.659 1.00 92.81 89 TYR A O 1
ATOM 738 N N . TYR A 1 90 ? -1.395 7.371 2.643 1.00 95.06 90 TYR A N 1
ATOM 739 C CA . TYR A 1 90 ? -1.583 6.228 3.542 1.00 95.06 90 TYR A CA 1
ATOM 740 C C . TYR A 1 90 ? -0.389 5.957 4.474 1.00 95.06 90 TYR A C 1
ATOM 742 O O . TYR A 1 90 ? -0.209 4.821 4.903 1.00 95.06 90 TYR A O 1
ATOM 750 N N . GLY A 1 91 ? 0.378 6.997 4.830 1.00 94.19 91 GLY A N 1
ATOM 751 C CA . GLY A 1 91 ? 1.573 6.897 5.677 1.00 94.19 91 GLY A CA 1
ATOM 752 C C . GLY A 1 91 ? 1.369 6.042 6.929 1.00 94.19 91 GLY A C 1
ATOM 753 O O . GLY A 1 91 ? 2.155 5.137 7.168 1.00 94.19 91 GLY A O 1
ATOM 754 N N . ASN A 1 92 ? 0.262 6.226 7.655 1.00 93.25 92 ASN A N 1
ATOM 755 C CA . ASN A 1 92 ? -0.038 5.439 8.861 1.00 93.25 92 ASN A CA 1
ATOM 756 C C . ASN A 1 92 ? -0.075 3.920 8.608 1.00 93.25 92 ASN A C 1
ATOM 758 O O . ASN A 1 92 ? 0.344 3.154 9.463 1.00 93.25 92 ASN A O 1
ATOM 762 N N . ILE A 1 93 ? -0.564 3.482 7.441 1.00 94.88 93 ILE A N 1
ATOM 763 C CA . ILE A 1 93 ? -0.561 2.062 7.054 1.00 94.88 93 ILE A CA 1
ATOM 764 C C . ILE A 1 93 ? 0.843 1.672 6.586 1.00 94.88 93 ILE A C 1
ATOM 766 O O . ILE A 1 93 ? 1.369 0.646 6.995 1.00 94.88 93 ILE A O 1
ATOM 770 N N . VAL A 1 94 ? 1.479 2.503 5.758 1.00 95.31 94 VAL A N 1
ATOM 771 C CA . VAL A 1 94 ? 2.820 2.231 5.223 1.00 95.31 94 VAL A CA 1
ATOM 772 C C . VAL A 1 94 ? 3.835 2.008 6.347 1.00 95.31 94 VAL A C 1
ATOM 774 O O . VAL A 1 94 ? 4.490 0.972 6.365 1.00 95.31 94 VAL A O 1
ATOM 777 N N . TYR A 1 95 ? 3.924 2.927 7.309 1.00 93.00 95 TYR A N 1
ATOM 778 C CA . TYR A 1 95 ? 4.883 2.857 8.417 1.00 93.00 95 TYR A CA 1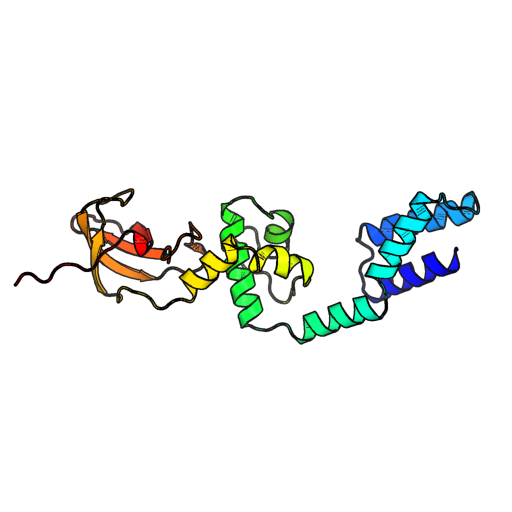
ATOM 779 C C . TYR A 1 95 ? 4.548 1.781 9.455 1.00 93.00 95 TYR A C 1
ATOM 781 O O . TYR A 1 95 ? 5.405 1.415 10.250 1.00 93.00 95 TYR A O 1
ATOM 789 N N . LYS A 1 96 ? 3.320 1.252 9.440 1.00 94.06 96 LYS A N 1
ATOM 790 C CA . LYS A 1 96 ? 2.927 0.108 10.271 1.00 94.06 96 LYS A CA 1
ATOM 791 C C . LYS A 1 96 ? 3.474 -1.214 9.725 1.00 94.06 96 LYS A C 1
ATOM 793 O O . LYS A 1 96 ? 3.774 -2.111 10.503 1.00 94.06 96 LYS A O 1
ATOM 798 N N . TYR A 1 97 ? 3.596 -1.345 8.400 1.00 95.50 97 TYR A N 1
ATOM 799 C CA . TYR A 1 97 ? 3.933 -2.616 7.741 1.00 95.50 97 TYR A CA 1
ATOM 800 C C . TYR A 1 97 ? 5.288 -2.632 7.021 1.00 95.50 97 TYR A C 1
ATOM 802 O O . TYR A 1 97 ? 5.716 -3.704 6.579 1.00 95.50 97 TYR A O 1
ATOM 810 N N . 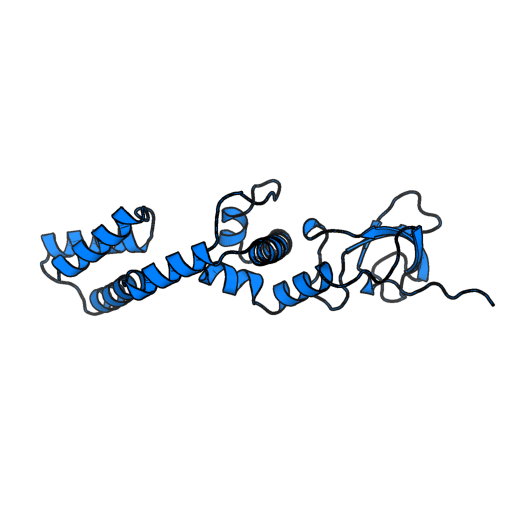LEU A 1 98 ? 5.955 -1.481 6.893 1.00 94.38 98 LEU A N 1
ATOM 811 C CA . LEU A 1 98 ? 7.307 -1.351 6.351 1.00 94.38 98 LEU A CA 1
ATOM 812 C C . LEU A 1 98 ? 8.269 -0.757 7.386 1.00 94.38 98 LEU A C 1
ATOM 814 O O . LEU A 1 98 ? 7.921 0.198 8.079 1.00 94.38 98 LEU A O 1
ATOM 818 N N . THR A 1 99 ? 9.509 -1.251 7.407 1.00 92.19 99 THR A N 1
ATOM 819 C CA . THR A 1 99 ? 10.618 -0.604 8.124 1.00 92.19 99 THR A CA 1
ATOM 820 C C . THR A 1 99 ? 10.989 0.732 7.480 1.00 92.19 99 THR A C 1
ATOM 822 O O . THR A 1 99 ? 10.590 1.040 6.351 1.00 92.19 99 THR A O 1
ATOM 825 N N . THR A 1 100 ? 11.824 1.521 8.159 1.00 87.06 100 THR A N 1
ATOM 826 C CA . THR A 1 100 ? 12.379 2.767 7.608 1.00 87.06 100 THR A CA 1
ATOM 827 C C . THR A 1 100 ? 13.148 2.530 6.303 1.00 87.06 100 THR A C 1
ATOM 829 O O . THR A 1 100 ? 13.027 3.333 5.371 1.00 87.06 100 THR A O 1
ATOM 832 N N . GLU A 1 101 ? 13.863 1.402 6.163 1.00 88.19 101 GLU A N 1
ATOM 833 C CA . GLU A 1 101 ? 14.512 1.037 4.892 1.00 88.19 101 GLU A CA 1
ATOM 834 C C . GLU A 1 101 ? 13.509 0.603 3.811 1.00 88.19 101 GLU A C 1
ATOM 836 O O . GLU A 1 101 ? 13.828 0.617 2.620 1.00 88.19 101 GLU A O 1
ATOM 841 N N . GLY A 1 102 ? 12.260 0.337 4.195 1.00 89.19 102 GLY A N 1
ATOM 842 C CA . GLY A 1 102 ? 11.179 -0.107 3.325 1.00 89.19 102 GLY A CA 1
ATOM 843 C C . GLY A 1 102 ? 11.090 -1.614 3.203 1.00 89.19 102 GLY A C 1
ATOM 844 O O . GLY A 1 102 ? 10.634 -2.096 2.174 1.00 89.19 102 GLY A O 1
ATOM 845 N N . ILE A 1 103 ? 11.533 -2.360 4.210 1.00 90.81 103 ILE A N 1
ATOM 846 C CA . ILE A 1 103 ? 11.442 -3.819 4.222 1.00 90.81 103 ILE A CA 1
ATOM 847 C C . ILE A 1 103 ? 10.097 -4.215 4.832 1.00 90.81 103 ILE A C 1
ATOM 849 O O . ILE A 1 103 ? 9.656 -3.623 5.815 1.00 90.81 103 ILE A O 1
ATOM 853 N N . ARG A 1 104 ? 9.417 -5.201 4.239 1.00 91.50 104 ARG A N 1
ATOM 854 C CA . ARG A 1 104 ? 8.138 -5.718 4.742 1.00 91.50 104 ARG A CA 1
ATOM 855 C C . ARG A 1 104 ? 8.336 -6.398 6.096 1.00 91.50 104 ARG A C 1
ATOM 857 O O . ARG A 1 104 ? 9.098 -7.354 6.192 1.00 91.50 104 ARG A O 1
ATOM 864 N N . CYS A 1 105 ? 7.610 -5.944 7.118 1.00 90.56 105 CYS A N 1
ATOM 865 C CA . CYS A 1 105 ? 7.593 -6.604 8.424 1.00 90.56 105 CYS A CA 1
ATOM 866 C C . CYS A 1 105 ? 6.969 -8.004 8.297 1.00 90.56 105 CYS A C 1
ATOM 868 O O . CYS A 1 105 ? 5.841 -8.134 7.820 1.00 90.56 105 CYS A O 1
ATOM 870 N N . THR A 1 106 ? 7.677 -9.054 8.705 1.00 84.75 106 THR A N 1
ATOM 871 C CA . THR A 1 106 ? 7.183 -10.436 8.621 1.00 84.75 106 THR A CA 1
ATOM 872 C C . THR A 1 106 ? 6.171 -10.741 9.732 1.00 84.75 106 THR A C 1
ATOM 874 O O . THR A 1 106 ? 6.163 -10.095 10.777 1.00 84.75 106 THR A O 1
ATOM 877 N N . GLY A 1 107 ? 5.267 -11.697 9.494 1.00 81.94 107 GLY A N 1
ATOM 878 C CA . GLY A 1 107 ? 4.305 -12.174 10.503 1.00 81.94 107 GLY A CA 1
ATOM 879 C C . GLY A 1 107 ? 3.151 -11.220 10.846 1.00 81.94 107 GLY A C 1
ATOM 880 O O . GLY A 1 107 ? 2.329 -11.546 11.693 1.00 81.94 107 GLY A O 1
ATOM 881 N N . MET A 1 108 ? 3.058 -10.057 10.194 1.00 87.50 108 MET A N 1
ATOM 882 C CA . MET A 1 108 ? 1.986 -9.084 10.427 1.00 87.50 108 MET A CA 1
ATOM 883 C C . MET A 1 108 ? 0.959 -9.087 9.295 1.00 87.50 108 MET A C 1
ATOM 885 O O . MET A 1 108 ? 1.214 -8.511 8.235 1.00 87.50 108 MET A O 1
ATOM 889 N N . THR A 1 109 ? -0.217 -9.666 9.532 1.00 92.25 109 THR A N 1
ATOM 890 C CA . THR A 1 109 ? -1.351 -9.617 8.595 1.00 92.25 109 THR A CA 1
ATOM 891 C C . THR A 1 109 ? -2.086 -8.275 8.720 1.00 92.25 109 THR A C 1
ATOM 893 O O . THR A 1 109 ? -2.409 -7.855 9.836 1.00 92.25 109 THR A O 1
ATOM 896 N N . PRO A 1 110 ? -2.344 -7.547 7.616 1.00 94.06 110 PRO A N 1
ATOM 897 C CA . PRO A 1 110 ? -3.135 -6.326 7.675 1.00 94.06 110 PRO A CA 1
ATOM 898 C C . PRO A 1 110 ? -4.587 -6.615 8.025 1.00 94.06 110 PRO A C 1
ATOM 900 O O . PRO A 1 110 ? -5.090 -7.689 7.715 1.00 94.06 110 PRO A O 1
ATOM 903 N N . SER A 1 111 ? -5.302 -5.649 8.605 1.00 91.38 111 SER A N 1
ATOM 904 C CA . SER A 1 111 ? -6.760 -5.784 8.675 1.00 91.38 111 SER A CA 1
ATOM 905 C C . SER A 1 111 ? -7.357 -5.764 7.266 1.00 91.38 111 SER A C 1
ATOM 907 O O . SER A 1 111 ? -6.849 -5.084 6.368 1.00 91.38 111 SER A O 1
ATOM 909 N N . GLU A 1 112 ? -8.484 -6.446 7.075 1.00 92.94 112 GLU A N 1
ATOM 910 C CA . GLU A 1 112 ? -9.197 -6.461 5.792 1.00 92.94 112 GLU A CA 1
ATOM 911 C C . GLU A 1 112 ? -9.509 -5.038 5.295 1.00 92.94 112 GLU A C 1
ATOM 913 O O . GLU A 1 112 ? -9.359 -4.707 4.119 1.00 92.94 112 GLU A O 1
ATOM 918 N N . LYS A 1 113 ? -9.852 -4.132 6.216 1.00 91.25 113 LYS A N 1
ATOM 919 C CA . LYS A 1 113 ? -10.100 -2.719 5.908 1.00 91.25 113 LYS A CA 1
ATOM 920 C C . LYS A 1 113 ? -8.852 -2.003 5.381 1.00 91.25 113 LYS A C 1
ATOM 922 O O . LYS A 1 113 ? -8.958 -1.222 4.432 1.00 91.25 113 LYS A O 1
ATOM 927 N N . GLU A 1 114 ? -7.687 -2.226 5.991 1.00 95.00 114 GLU A N 1
ATOM 928 C CA . GLU A 1 114 ? -6.414 -1.661 5.523 1.00 95.00 114 GLU A CA 1
ATOM 929 C C . GLU A 1 114 ? -6.040 -2.228 4.153 1.00 95.00 114 GLU A C 1
ATOM 931 O O . GLU A 1 114 ? -5.681 -1.457 3.260 1.00 95.00 114 GLU A O 1
ATOM 936 N N . TYR A 1 115 ? -6.201 -3.541 3.963 1.00 96.81 115 TYR A N 1
ATOM 937 C CA . TYR A 1 115 ? -5.972 -4.201 2.681 1.00 96.81 115 TYR A CA 1
ATOM 938 C C . TYR A 1 115 ? -6.861 -3.618 1.582 1.00 96.81 115 TYR A C 1
ATOM 940 O O . TYR A 1 115 ? -6.357 -3.147 0.564 1.00 96.81 115 TYR A O 1
ATOM 948 N N . ASN A 1 116 ? -8.173 -3.554 1.810 1.00 95.50 116 ASN A N 1
ATOM 949 C CA . ASN A 1 116 ? -9.132 -3.033 0.838 1.00 95.50 116 ASN A CA 1
ATOM 950 C C . ASN A 1 116 ? -8.805 -1.588 0.450 1.00 95.50 116 ASN A C 1
ATOM 952 O O . ASN A 1 116 ? -8.794 -1.232 -0.730 1.00 95.50 116 ASN A O 1
ATOM 956 N N . LYS A 1 117 ? -8.458 -0.757 1.436 1.00 95.25 117 LYS A N 1
ATOM 957 C CA . LYS A 1 117 ? -8.080 0.641 1.212 1.00 95.25 117 LYS A CA 1
ATOM 958 C C . LYS A 1 117 ? -6.791 0.769 0.394 1.00 95.25 117 LYS A C 1
ATOM 960 O O . LYS A 1 117 ? -6.725 1.604 -0.512 1.00 95.25 117 LYS A O 1
ATOM 965 N N . LEU A 1 118 ? -5.775 -0.034 0.708 1.00 96.06 118 LEU A N 1
ATOM 966 C CA . LEU A 1 118 ? -4.445 0.097 0.116 1.00 96.06 118 LEU A CA 1
ATOM 967 C C . LEU A 1 118 ? -4.313 -0.622 -1.233 1.00 96.06 118 LEU A C 1
ATOM 969 O O . LEU A 1 118 ? -3.638 -0.111 -2.119 1.00 96.06 118 LEU A O 1
ATOM 973 N N . VAL A 1 119 ? -4.961 -1.773 -1.406 1.00 97.12 119 VAL A N 1
ATOM 974 C CA . VAL A 1 119 ? -4.767 -2.675 -2.554 1.00 97.12 119 VAL A CA 1
ATOM 975 C C . VAL A 1 119 ? -5.873 -2.534 -3.593 1.00 97.12 119 VAL A C 1
ATOM 977 O O . VAL A 1 119 ? -5.582 -2.475 -4.788 1.00 97.12 119 VAL A O 1
ATOM 980 N N . LEU A 1 120 ? -7.137 -2.444 -3.168 1.00 95.56 120 LEU A N 1
ATOM 981 C CA . LEU A 1 120 ? -8.283 -2.492 -4.087 1.00 95.56 120 LEU A CA 1
ATOM 982 C C . LEU A 1 120 ? -8.630 -1.139 -4.718 1.00 95.56 120 LEU A C 1
ATOM 984 O O . LEU A 1 120 ? -9.541 -1.044 -5.541 1.00 95.56 120 LEU A O 1
ATOM 988 N N . ASN A 1 121 ? -7.905 -0.072 -4.383 1.00 96.12 121 ASN A N 1
ATOM 989 C CA . ASN A 1 121 ? -8.083 1.203 -5.067 1.00 96.12 121 ASN A CA 1
ATOM 990 C C . ASN A 1 121 ? -7.517 1.151 -6.504 1.00 96.12 121 ASN A C 1
ATOM 992 O O . ASN A 1 121 ? -6.581 0.410 -6.816 1.00 96.12 121 ASN A O 1
ATOM 996 N N . LYS A 1 122 ? -8.050 2.005 -7.389 1.00 95.62 122 LYS A N 1
ATOM 997 C CA . LYS A 1 122 ? -7.693 2.022 -8.821 1.00 95.62 122 LYS A CA 1
ATOM 998 C C . LYS A 1 122 ? -6.202 2.248 -9.105 1.00 95.62 122 LYS A C 1
ATOM 1000 O O . LYS A 1 122 ? -5.719 1.862 -10.169 1.00 95.62 122 LYS A O 1
ATOM 1005 N N . TYR A 1 123 ? -5.482 2.902 -8.193 1.00 95.44 123 TYR A N 1
ATOM 1006 C CA . TYR A 1 123 ? -4.074 3.236 -8.373 1.00 95.44 123 TYR A CA 1
ATOM 1007 C C . TYR A 1 123 ? -3.193 2.026 -8.062 1.00 95.44 123 TYR A C 1
ATOM 1009 O O . TYR A 1 123 ? -2.427 1.595 -8.924 1.00 95.44 123 TYR A O 1
ATOM 1017 N N . ALA A 1 124 ? -3.361 1.424 -6.884 1.00 96.12 124 ALA A N 1
ATOM 1018 C CA . ALA A 1 124 ? -2.653 0.208 -6.502 1.00 96.12 124 ALA A CA 1
ATOM 1019 C C . ALA A 1 124 ? -2.966 -0.952 -7.451 1.00 96.12 124 ALA A C 1
ATOM 1021 O O . ALA A 1 124 ? -2.040 -1.582 -7.957 1.00 96.12 124 ALA A O 1
ATOM 1022 N N . ALA A 1 125 ? -4.238 -1.153 -7.811 1.00 96.12 125 ALA A N 1
ATOM 1023 C CA . ALA A 1 125 ? -4.631 -2.162 -8.794 1.00 96.12 125 ALA A CA 1
ATOM 1024 C C . ALA A 1 125 ? -3.907 -1.980 -10.146 1.00 96.12 125 ALA A C 1
ATOM 1026 O O . ALA A 1 125 ? -3.474 -2.949 -10.773 1.00 96.12 125 ALA A O 1
ATOM 1027 N N . GLY A 1 126 ? -3.719 -0.731 -10.590 1.00 95.44 126 GLY A N 1
ATOM 1028 C CA . GLY A 1 126 ? -2.954 -0.415 -11.796 1.00 95.44 126 GLY A CA 1
ATOM 1029 C C . GLY A 1 126 ? -1.473 -0.786 -11.684 1.00 95.44 126 GLY A C 1
ATOM 1030 O O . GLY A 1 126 ? -0.923 -1.374 -12.618 1.00 95.44 126 GLY A O 1
ATOM 1031 N N . VAL A 1 127 ? -0.849 -0.481 -10.543 1.00 96.00 127 VAL A N 1
ATOM 1032 C CA . VAL A 1 127 ? 0.548 -0.835 -10.247 1.00 96.00 127 VAL A CA 1
ATOM 1033 C C . VAL A 1 127 ? 0.742 -2.347 -10.193 1.00 96.00 127 VAL A C 1
ATOM 1035 O O . VAL A 1 127 ? 1.616 -2.867 -10.885 1.00 96.00 127 VAL A O 1
ATOM 1038 N N . ILE A 1 128 ? -0.087 -3.045 -9.416 1.00 96.12 128 ILE A N 1
ATOM 1039 C CA . ILE A 1 128 ? -0.042 -4.501 -9.238 1.00 96.12 128 ILE A CA 1
ATOM 1040 C C . ILE A 1 128 ? -0.128 -5.190 -10.593 1.00 96.12 128 ILE A C 1
ATOM 1042 O O . ILE A 1 128 ? 0.749 -5.977 -10.945 1.00 96.12 128 ILE A O 1
ATOM 1046 N N . ARG A 1 129 ? -1.109 -4.797 -11.414 1.00 95.44 129 ARG A N 1
ATOM 1047 C CA . ARG A 1 129 ? -1.260 -5.318 -12.774 1.00 95.44 129 ARG A CA 1
ATOM 1048 C C . ARG A 1 129 ? -0.011 -5.096 -13.625 1.00 95.44 129 ARG A C 1
ATOM 1050 O O . ARG A 1 129 ? 0.370 -5.989 -14.367 1.00 95.44 129 ARG A O 1
ATOM 1057 N N . ASN A 1 130 ? 0.619 -3.922 -13.560 1.00 94.81 130 ASN A N 1
ATOM 1058 C CA . ASN A 1 130 ? 1.834 -3.662 -14.338 1.00 94.81 130 ASN A CA 1
ATOM 1059 C C . ASN A 1 130 ? 3.006 -4.543 -13.881 1.00 94.81 130 ASN A C 1
ATOM 1061 O O . ASN A 1 130 ? 3.744 -5.047 -14.723 1.00 94.81 130 ASN A O 1
ATOM 1065 N N . ILE A 1 131 ? 3.181 -4.729 -12.571 1.00 94.56 131 ILE A N 1
ATOM 1066 C CA . ILE A 1 131 ? 4.275 -5.536 -12.017 1.00 94.56 131 ILE A CA 1
ATOM 1067 C C . ILE A 1 131 ? 4.088 -7.016 -12.351 1.00 94.56 131 ILE A C 1
ATOM 1069 O O . ILE A 1 131 ? 5.028 -7.650 -12.828 1.00 94.56 131 ILE A O 1
ATOM 1073 N N . GLN A 1 132 ? 2.869 -7.528 -12.179 1.00 93.56 132 GLN A N 1
ATOM 1074 C CA . GLN A 1 132 ? 2.525 -8.925 -12.443 1.00 93.56 132 GLN A CA 1
ATOM 1075 C C . GLN A 1 132 ? 2.373 -9.243 -13.940 1.00 93.56 132 GLN A C 1
ATOM 1077 O O . GLN A 1 132 ? 2.424 -10.407 -14.322 1.00 93.56 132 GLN A O 1
ATOM 1082 N N . SER A 1 133 ? 2.196 -8.239 -14.808 1.00 93.12 133 SER A N 1
ATOM 1083 C CA . SER A 1 133 ? 2.107 -8.470 -16.256 1.00 93.12 133 SER A CA 1
ATOM 1084 C C . SER A 1 133 ? 3.414 -8.994 -16.847 1.00 93.12 133 SER A C 1
ATOM 1086 O O . SER A 1 133 ? 4.499 -8.671 -16.363 1.00 93.12 133 SER A O 1
ATOM 1088 N N . GLU A 1 134 ? 3.320 -9.756 -17.933 1.00 93.44 134 GLU A N 1
ATOM 1089 C CA . GLU A 1 134 ? 4.489 -10.233 -18.667 1.00 93.44 134 GLU A CA 1
ATOM 1090 C C . GLU A 1 134 ? 5.342 -9.064 -19.185 1.00 93.44 134 GLU A C 1
ATOM 1092 O O . GLU A 1 134 ? 4.838 -8.034 -19.646 1.00 93.44 134 GLU A O 1
ATOM 1097 N N . SER A 1 135 ? 6.659 -9.225 -19.090 1.00 94.06 135 SER A N 1
ATOM 1098 C CA . SER A 1 135 ? 7.616 -8.242 -19.585 1.00 94.06 135 SER A CA 1
ATOM 1099 C C . SER A 1 135 ? 7.595 -8.163 -21.112 1.00 94.06 135 SER A C 1
ATOM 1101 O O . SER A 1 135 ? 7.746 -9.163 -21.806 1.00 94.06 135 SER A O 1
ATOM 1103 N N . LYS A 1 136 ? 7.480 -6.951 -21.661 1.00 94.06 136 LYS A N 1
ATOM 1104 C CA . LYS A 1 136 ? 7.382 -6.732 -23.118 1.00 94.06 136 LYS A CA 1
ATOM 1105 C C . LYS A 1 136 ? 8.713 -6.833 -23.843 1.00 94.06 136 LYS A C 1
ATOM 1107 O O . LYS A 1 136 ? 8.736 -7.008 -25.065 1.00 94.06 136 LYS A O 1
ATOM 1112 N N . PHE A 1 137 ? 9.803 -6.622 -23.114 1.00 95.19 137 PHE A N 1
ATOM 1113 C CA . PHE A 1 137 ? 11.149 -6.606 -23.661 1.00 95.19 137 PHE A CA 1
ATOM 1114 C C . PHE A 1 137 ? 12.017 -7.647 -22.948 1.00 95.19 137 PHE A C 1
ATOM 1116 O O . PHE A 1 137 ? 12.103 -7.616 -21.716 1.00 95.19 137 PHE A O 1
ATOM 1123 N N . PRO A 1 138 ? 12.678 -8.551 -23.691 1.00 94.88 138 PRO A N 1
ATOM 1124 C CA . PRO A 1 138 ? 13.597 -9.506 -23.094 1.00 94.88 138 PRO A CA 1
ATOM 1125 C C . PRO A 1 138 ? 14.860 -8.795 -22.598 1.00 94.88 138 PRO A C 1
ATOM 1127 O O . PRO A 1 138 ? 15.316 -7.819 -23.201 1.00 94.88 138 PRO A O 1
ATOM 1130 N N . VAL A 1 139 ? 15.435 -9.305 -21.510 1.00 96.50 139 VAL A N 1
ATOM 1131 C CA . VAL A 1 139 ? 16.759 -8.885 -21.030 1.00 96.50 139 VAL A CA 1
ATOM 1132 C C . VAL A 1 139 ? 17.809 -9.178 -22.107 1.00 96.50 139 VAL A C 1
ATOM 1134 O O . VAL A 1 139 ? 17.719 -10.182 -22.806 1.00 96.50 139 VAL A O 1
ATOM 1137 N N . GLY A 1 140 ? 18.755 -8.257 -22.304 1.00 95.00 140 GLY A N 1
ATOM 1138 C CA . GLY A 1 140 ? 19.718 -8.279 -23.411 1.00 95.00 140 GLY A CA 1
ATOM 1139 C C . GLY A 1 140 ? 19.142 -7.813 -24.755 1.00 95.00 140 GLY A C 1
ATOM 1140 O O . GLY A 1 140 ? 19.893 -7.551 -25.692 1.00 95.00 140 GLY A O 1
ATOM 1141 N N . GLY A 1 141 ? 17.819 -7.652 -24.862 1.00 94.38 141 GLY A N 1
ATOM 1142 C CA . GLY A 1 141 ? 17.166 -7.124 -26.054 1.00 94.38 141 GLY A CA 1
ATOM 1143 C C . GLY A 1 141 ? 17.441 -5.636 -26.281 1.00 94.38 141 GLY A C 1
ATOM 1144 O O . GLY A 1 141 ? 17.877 -4.908 -25.387 1.00 94.38 141 GLY A O 1
ATOM 1145 N N . THR A 1 142 ? 17.127 -5.160 -27.487 1.00 95.06 142 THR A N 1
ATOM 1146 C CA . THR A 1 142 ? 17.224 -3.739 -27.843 1.00 95.06 142 THR A CA 1
ATOM 1147 C C . THR A 1 142 ? 15.851 -3.079 -27.919 1.00 95.06 142 THR A C 1
ATOM 1149 O O . THR A 1 142 ? 14.861 -3.648 -28.391 1.00 95.06 142 THR A O 1
ATOM 1152 N N . ALA A 1 143 ? 15.792 -1.833 -27.466 1.00 96.50 143 ALA A N 1
ATOM 1153 C CA . ALA A 1 143 ? 14.615 -0.986 -27.556 1.00 96.50 143 ALA A CA 1
ATOM 1154 C C . ALA A 1 143 ? 15.019 0.437 -27.950 1.00 96.50 143 ALA A C 1
ATOM 1156 O O . ALA A 1 143 ? 16.196 0.785 -28.003 1.00 96.50 143 ALA A O 1
ATOM 1157 N N . ILE A 1 144 ? 14.028 1.264 -28.266 1.00 96.62 144 ILE A N 1
ATOM 1158 C CA . ILE A 1 144 ? 14.219 2.686 -28.544 1.00 96.62 144 ILE A CA 1
ATOM 1159 C C . ILE A 1 144 ? 13.290 3.472 -27.628 1.00 96.62 144 ILE A C 1
ATOM 1161 O O . ILE A 1 144 ? 12.097 3.165 -27.535 1.00 96.62 144 ILE A O 1
ATOM 1165 N N . PHE A 1 145 ? 13.811 4.517 -26.994 1.00 96.56 145 PHE A N 1
ATOM 1166 C CA . PHE A 1 145 ? 12.993 5.469 -26.253 1.00 96.56 145 PHE A CA 1
ATOM 1167 C C . PHE A 1 145 ? 12.013 6.185 -27.191 1.00 96.56 145 PHE A C 1
ATOM 1169 O O . PHE A 1 145 ? 12.371 6.690 -28.258 1.00 96.56 145 PHE A O 1
ATOM 1176 N N . ARG A 1 146 ? 10.742 6.249 -26.797 1.00 95.38 146 ARG A N 1
ATOM 1177 C CA . ARG A 1 146 ? 9.700 6.974 -27.528 1.00 95.38 146 ARG A CA 1
ATOM 1178 C C . ARG A 1 146 ? 9.976 8.474 -27.521 1.00 95.38 146 ARG A C 1
ATOM 1180 O O . ARG A 1 146 ? 10.613 9.007 -26.622 1.00 95.38 146 ARG A O 1
ATOM 1187 N N . THR A 1 147 ? 9.399 9.173 -28.490 1.00 92.69 147 THR A N 1
ATOM 1188 C CA . THR A 1 147 ? 9.488 10.636 -28.603 1.00 92.69 147 THR A CA 1
ATOM 1189 C C . THR A 1 147 ? 8.882 11.352 -27.390 1.00 92.69 147 THR A C 1
ATOM 1191 O O . THR A 1 147 ? 9.393 12.382 -26.966 1.00 92.69 147 THR A O 1
ATOM 1194 N N . GLY A 1 148 ? 7.841 10.769 -26.784 1.00 89.38 148 GLY A N 1
ATOM 1195 C CA . GLY A 1 148 ? 7.221 11.277 -25.556 1.00 89.38 148 GLY A CA 1
ATOM 1196 C C . GLY A 1 148 ? 7.962 10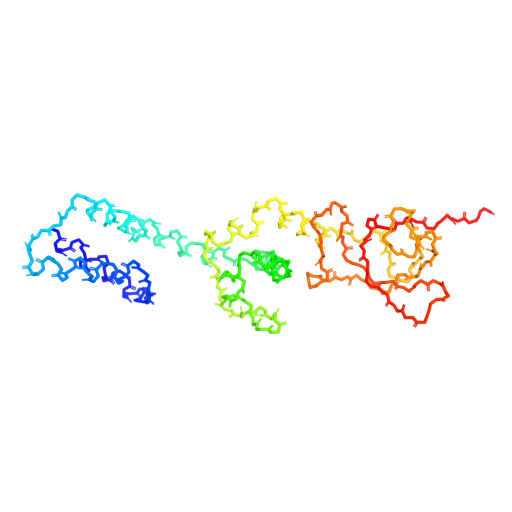.934 -24.257 1.00 89.38 148 GLY A C 1
ATOM 1197 O O . GLY A 1 148 ? 7.498 11.335 -23.196 1.00 89.38 148 GLY A O 1
ATOM 1198 N N . ALA A 1 149 ? 9.074 10.188 -24.304 1.00 91.31 149 ALA A N 1
ATOM 1199 C CA . ALA A 1 149 ? 9.844 9.870 -23.102 1.00 91.31 149 ALA A CA 1
ATOM 1200 C C . ALA A 1 149 ? 10.409 11.143 -22.454 1.00 91.31 149 ALA A C 1
ATOM 1202 O O . ALA A 1 149 ? 10.766 12.098 -23.145 1.00 91.31 149 ALA A O 1
ATOM 1203 N N . ARG A 1 150 ? 10.519 11.160 -21.120 1.00 86.88 150 ARG A N 1
ATOM 1204 C CA . ARG A 1 150 ? 11.055 12.323 -20.388 1.00 86.88 150 ARG A CA 1
ATOM 1205 C C . ARG A 1 150 ? 12.527 12.585 -20.720 1.00 86.88 150 ARG A C 1
ATOM 1207 O O . ARG A 1 150 ? 12.923 13.733 -20.871 1.00 86.88 150 ARG A O 1
ATOM 1214 N N . THR A 1 151 ? 13.312 11.522 -20.883 1.00 89.12 151 THR A N 1
ATOM 1215 C CA . THR A 1 151 ? 14.750 11.559 -21.181 1.00 89.12 151 THR A CA 1
ATOM 1216 C C . THR A 1 151 ? 15.090 10.593 -22.317 1.00 89.12 151 THR A C 1
ATOM 1218 O O . THR A 1 151 ? 14.274 9.748 -22.688 1.00 89.12 151 THR A O 1
ATOM 1221 N N . ASN A 1 152 ? 16.287 10.735 -22.899 1.00 91.25 152 ASN A N 1
ATOM 1222 C CA . ASN A 1 152 ? 16.827 9.839 -23.933 1.00 91.25 152 ASN A CA 1
ATOM 1223 C C . ASN A 1 152 ? 15.932 9.650 -25.172 1.00 91.25 152 ASN A C 1
ATOM 1225 O O . ASN A 1 152 ? 16.022 8.630 -25.846 1.00 91.25 152 ASN A O 1
ATOM 1229 N N . LYS A 1 153 ? 15.085 10.634 -25.502 1.00 93.06 153 LYS A N 1
ATOM 1230 C CA . LYS A 1 153 ? 14.126 10.584 -26.620 1.00 93.06 153 LYS A CA 1
ATOM 1231 C C . LYS A 1 153 ? 14.778 10.090 -27.913 1.00 93.06 153 LYS A C 1
ATOM 1233 O O . LYS A 1 153 ? 15.815 10.603 -28.320 1.00 93.06 153 LYS A 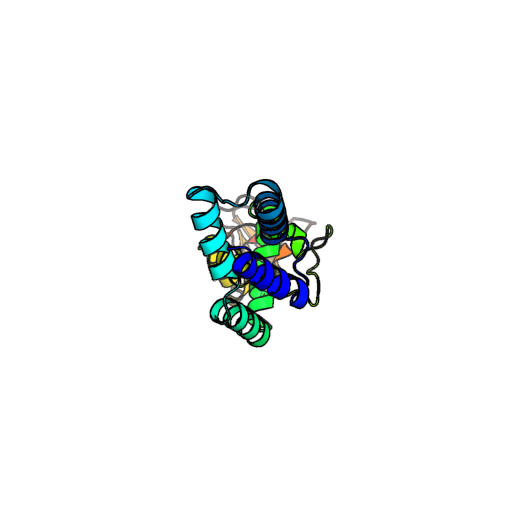O 1
ATOM 1238 N N . ASN A 1 154 ? 14.137 9.120 -28.568 1.00 92.56 154 ASN A N 1
ATOM 1239 C CA . ASN A 1 154 ? 14.590 8.490 -29.814 1.00 92.56 154 ASN A CA 1
ATOM 1240 C C . ASN A 1 154 ? 15.975 7.815 -29.751 1.00 92.56 154 ASN A C 1
ATOM 1242 O O . ASN A 1 154 ? 16.457 7.359 -30.787 1.00 92.56 154 ASN A O 1
ATOM 1246 N N . LYS A 1 155 ? 16.602 7.693 -28.575 1.00 93.75 155 LYS A N 1
ATOM 1247 C CA . LYS A 1 155 ? 17.864 6.965 -28.436 1.00 93.75 155 LYS A CA 1
ATOM 1248 C C . LYS A 1 155 ? 17.607 5.458 -28.326 1.00 93.75 155 LYS A C 1
ATOM 1250 O O . LYS A 1 155 ? 16.663 5.051 -27.638 1.00 93.75 155 LYS A O 1
ATOM 1255 N N . PRO A 1 156 ? 18.415 4.620 -28.993 1.00 95.19 156 PRO A N 1
ATOM 1256 C CA . PRO A 1 156 ? 18.409 3.185 -28.757 1.00 95.19 156 PRO A CA 1
ATOM 1257 C C . PRO A 1 156 ? 19.008 2.854 -27.384 1.00 95.19 156 PRO A C 1
ATOM 1259 O O . PRO A 1 156 ? 19.839 3.594 -26.854 1.00 95.19 156 PRO A O 1
ATOM 1262 N N . CYS A 1 157 ? 18.579 1.739 -26.804 1.00 96.38 157 CYS A N 1
ATOM 1263 C CA . CYS A 1 157 ? 19.061 1.235 -25.525 1.00 96.38 157 CYS A CA 1
ATOM 1264 C C . CYS A 1 157 ? 19.033 -0.296 -25.475 1.00 96.38 157 CYS A C 1
ATOM 1266 O O . CYS A 1 157 ? 18.260 -0.938 -26.193 1.00 96.38 157 CYS A O 1
ATOM 1268 N N . VAL A 1 158 ? 19.844 -0.861 -24.585 1.00 96.69 158 VAL A N 1
ATOM 1269 C CA . VAL A 1 158 ? 19.848 -2.289 -24.247 1.00 96.69 158 VAL A CA 1
ATOM 1270 C C . VAL A 1 158 ? 19.095 -2.496 -22.937 1.00 96.69 158 VAL A C 1
ATOM 1272 O O . VAL A 1 158 ? 19.242 -1.707 -22.001 1.00 96.69 158 VAL A O 1
ATOM 1275 N N . ILE A 1 159 ? 18.270 -3.537 -22.872 1.00 97.31 159 ILE A N 1
ATOM 1276 C CA . ILE A 1 159 ? 17.538 -3.908 -21.660 1.00 97.31 159 ILE A CA 1
ATOM 1277 C C . ILE A 1 159 ? 18.461 -4.674 -20.718 1.00 97.31 159 ILE A C 1
ATOM 1279 O O . ILE A 1 159 ? 19.007 -5.705 -21.102 1.00 97.31 159 ILE A O 1
ATOM 1283 N N . LEU A 1 160 ? 18.599 -4.201 -19.479 1.00 96.69 160 LEU A N 1
ATOM 1284 C CA . LEU A 1 160 ? 19.468 -4.834 -18.485 1.00 96.69 160 LEU A CA 1
ATOM 1285 C C . LEU A 1 160 ? 18.693 -5.739 -17.533 1.00 96.69 160 LEU A C 1
ATOM 1287 O O . LEU A 1 160 ? 19.080 -6.880 -17.319 1.00 96.69 160 LEU A O 1
ATOM 1291 N N . LYS A 1 161 ? 17.603 -5.233 -16.949 1.00 96.50 161 LYS A N 1
ATOM 1292 C CA . LYS A 1 161 ? 16.744 -6.002 -16.040 1.00 96.50 161 LYS A CA 1
ATOM 1293 C C . LYS A 1 161 ? 15.376 -5.359 -15.867 1.00 96.50 161 LYS A C 1
ATOM 1295 O O . LYS A 1 161 ? 15.201 -4.164 -16.106 1.00 96.50 161 LYS A O 1
ATOM 1300 N N . HIS A 1 162 ? 14.419 -6.156 -15.407 1.00 95.12 162 HIS A N 1
ATOM 1301 C CA . HIS A 1 162 ? 13.115 -5.676 -14.951 1.00 95.12 162 HIS A CA 1
ATOM 1302 C C . HIS A 1 162 ? 13.183 -5.307 -13.471 1.00 95.12 162 HIS A C 1
ATOM 1304 O O . HIS A 1 162 ? 13.948 -5.899 -12.712 1.00 95.12 162 HIS A O 1
ATOM 1310 N N . GLY A 1 163 ? 12.434 -4.280 -13.082 1.00 90.06 163 GLY A N 1
ATOM 1311 C CA . GLY A 1 163 ? 12.368 -3.826 -11.698 1.00 90.06 163 GLY A CA 1
ATOM 1312 C C . GLY A 1 163 ? 11.188 -4.423 -10.945 1.00 90.06 163 GLY A C 1
ATOM 1313 O O . GLY A 1 163 ? 10.194 -4.841 -11.536 1.00 90.06 163 GLY A O 1
ATOM 1314 N N . ASN A 1 164 ? 11.306 -4.390 -9.622 1.00 89.50 164 ASN A N 1
ATOM 1315 C CA . ASN A 1 164 ? 10.276 -4.840 -8.689 1.00 89.50 164 ASN A CA 1
ATOM 1316 C C . ASN A 1 164 ? 9.431 -3.656 -8.185 1.00 89.50 164 ASN A C 1
ATOM 1318 O O . ASN A 1 164 ? 9.574 -2.524 -8.657 1.00 89.50 164 ASN A O 1
ATOM 1322 N N . ALA A 1 165 ? 8.570 -3.909 -7.197 1.00 86.50 165 ALA A N 1
ATOM 1323 C CA . ALA A 1 165 ? 7.698 -2.914 -6.571 1.00 86.50 165 ALA A CA 1
ATOM 1324 C C . ALA A 1 165 ? 8.427 -1.623 -6.146 1.00 86.50 165 ALA A C 1
ATOM 1326 O O . ALA A 1 165 ? 7.932 -0.522 -6.377 1.00 86.50 165 ALA A O 1
ATOM 1327 N N . GLU A 1 166 ? 9.649 -1.748 -5.625 1.00 87.12 166 GLU A N 1
ATOM 1328 C CA . GLU A 1 166 ? 10.506 -0.627 -5.212 1.00 87.12 166 GLU A CA 1
ATOM 1329 C C . GLU A 1 166 ? 10.861 0.342 -6.344 1.00 87.12 166 GLU A C 1
ATOM 1331 O O . GLU A 1 166 ? 11.232 1.482 -6.090 1.00 87.12 166 GLU A O 1
ATOM 1336 N N . HIS A 1 167 ? 10.750 -0.074 -7.605 1.00 90.06 167 HIS A N 1
ATOM 1337 C CA . HIS A 1 167 ? 11.112 0.735 -8.770 1.00 90.06 167 HIS A CA 1
ATOM 1338 C C . HIS A 1 167 ? 9.885 1.354 -9.454 1.00 90.06 167 HIS A C 1
ATOM 1340 O O . HIS A 1 167 ? 10.023 2.109 -10.417 1.00 90.06 167 HIS A O 1
ATOM 1346 N N . VAL A 1 168 ? 8.677 1.077 -8.950 1.00 87.81 168 VAL A N 1
ATOM 1347 C CA . VAL A 1 168 ? 7.433 1.655 -9.468 1.00 87.81 168 VAL A CA 1
ATOM 1348 C C . VAL A 1 168 ? 7.390 3.149 -9.189 1.00 87.81 168 VAL A C 1
ATOM 1350 O O . VAL A 1 168 ? 7.619 3.582 -8.062 1.00 87.81 168 VAL A O 1
ATOM 1353 N N . ASN A 1 169 ? 7.028 3.926 -10.212 1.00 86.06 169 ASN A N 1
ATOM 1354 C CA . ASN A 1 169 ? 6.790 5.366 -10.094 1.00 86.06 169 ASN A CA 1
ATOM 1355 C C . ASN A 1 169 ? 5.357 5.771 -10.481 1.00 86.06 169 ASN A C 1
ATOM 1357 O O . ASN A 1 169 ? 4.903 6.856 -10.122 1.00 86.06 169 ASN A O 1
ATOM 1361 N N . SER A 1 170 ? 4.622 4.932 -11.219 1.00 90.50 170 SER A N 1
ATOM 1362 C CA . SER A 1 170 ? 3.290 5.272 -11.723 1.00 90.50 170 SER A CA 1
ATOM 1363 C C . SER A 1 170 ? 2.385 4.049 -11.868 1.00 90.50 170 SER A C 1
ATOM 1365 O O . SER A 1 170 ? 2.834 2.960 -12.213 1.00 90.50 170 SER A O 1
ATOM 1367 N N . HIS A 1 171 ? 1.080 4.256 -11.683 1.00 93.44 171 HIS A N 1
ATOM 1368 C CA . HIS A 1 171 ? 0.032 3.263 -11.946 1.00 93.44 171 HIS A CA 1
ATOM 1369 C C . HIS A 1 171 ? -0.416 3.223 -13.419 1.00 93.44 171 HIS A C 1
ATOM 1371 O O . HIS A 1 171 ? -1.284 2.430 -13.791 1.00 93.44 171 HIS A O 1
ATOM 1377 N N . ALA A 1 172 ? 0.122 4.106 -14.268 1.00 94.44 172 ALA A N 1
ATOM 1378 C CA . ALA A 1 172 ? -0.293 4.223 -15.661 1.00 94.44 172 ALA A CA 1
ATOM 1379 C C . ALA A 1 172 ? -0.073 2.917 -16.441 1.00 94.44 172 ALA A C 1
ATOM 1381 O O . ALA A 1 172 ? 0.847 2.154 -16.161 1.00 94.44 172 ALA A O 1
ATOM 1382 N N . LYS A 1 173 ? -0.895 2.654 -17.459 1.00 93.44 173 LYS A N 1
ATOM 1383 C CA . LYS A 1 173 ? -0.820 1.407 -18.238 1.00 93.44 173 LYS A CA 1
ATOM 1384 C C . LYS A 1 173 ? 0.577 1.200 -18.841 1.00 93.44 173 LYS A C 1
ATOM 1386 O O . LYS A 1 173 ? 1.079 2.056 -19.569 1.00 93.44 173 LYS A O 1
ATOM 1391 N N . GLY A 1 174 ? 1.178 0.039 -18.575 1.00 92.06 174 GLY A N 1
ATOM 1392 C CA . GLY A 1 174 ? 2.510 -0.308 -19.075 1.00 92.06 174 GLY A CA 1
ATOM 1393 C C . GLY A 1 174 ? 3.651 0.408 -18.351 1.00 92.06 174 GLY A C 1
ATOM 1394 O O . GLY A 1 174 ? 4.763 0.434 -18.871 1.00 92.06 174 GLY A O 1
ATOM 1395 N N . ALA A 1 175 ? 3.400 0.988 -17.175 1.00 94.38 175 ALA A N 1
ATOM 1396 C CA . ALA A 1 175 ? 4.424 1.593 -16.331 1.00 94.38 175 ALA A CA 1
ATOM 1397 C C . ALA A 1 175 ? 5.263 0.545 -15.563 1.00 94.38 175 ALA A C 1
ATOM 1399 O O . ALA A 1 175 ? 5.639 0.767 -14.415 1.00 94.38 175 ALA A O 1
ATOM 1400 N N . LYS A 1 176 ? 5.531 -0.619 -16.174 1.00 95.06 176 LYS A N 1
ATOM 1401 C CA . LYS A 1 176 ? 6.376 -1.655 -15.574 1.00 95.06 176 LYS A CA 1
ATOM 1402 C C . LYS A 1 176 ? 7.824 -1.140 -15.512 1.00 95.06 176 LYS A C 1
ATOM 1404 O O . LYS A 1 176 ? 8.321 -0.700 -16.556 1.00 95.06 176 LYS A O 1
ATOM 1409 N N . PRO A 1 177 ? 8.483 -1.135 -14.338 1.00 95.62 177 PRO A N 1
ATOM 1410 C CA . PRO A 1 177 ? 9.837 -0.612 -14.201 1.00 95.62 177 PRO A CA 1
ATOM 1411 C C . PRO A 1 177 ? 10.853 -1.468 -14.949 1.00 95.62 177 PRO A C 1
ATOM 1413 O O . PRO A 1 177 ? 10.832 -2.695 -14.864 1.00 95.62 177 PRO A O 1
ATOM 1416 N N . ILE A 1 178 ? 11.771 -0.814 -15.648 1.00 96.25 178 ILE A N 1
ATOM 1417 C CA . ILE A 1 178 ? 12.804 -1.477 -16.439 1.00 96.25 178 ILE A CA 1
ATOM 1418 C C . ILE A 1 178 ? 14.093 -0.661 -16.380 1.00 96.25 178 ILE A C 1
ATOM 1420 O O . ILE A 1 178 ? 14.069 0.566 -16.503 1.00 96.25 178 ILE A O 1
ATOM 1424 N N . GLN A 1 179 ? 15.219 -1.336 -16.164 1.00 97.19 179 GLN A N 1
ATOM 1425 C CA . GLN A 1 179 ? 16.538 -0.722 -16.205 1.00 97.19 179 GLN A CA 1
ATOM 1426 C C . GLN A 1 179 ? 17.149 -0.940 -17.584 1.00 97.19 179 GLN A C 1
ATOM 1428 O O . GLN A 1 179 ? 17.174 -2.062 -18.101 1.00 97.19 179 GLN A O 1
ATOM 1433 N N . VAL A 1 180 ? 17.656 0.137 -18.174 1.00 97.00 180 VAL A N 1
ATOM 1434 C CA . VAL A 1 180 ? 18.219 0.126 -19.524 1.00 97.00 180 VAL A CA 1
ATOM 1435 C C . VAL A 1 180 ? 19.547 0.867 -19.571 1.00 97.00 180 VAL A C 1
ATOM 1437 O O . VAL A 1 180 ? 19.784 1.779 -18.780 1.00 97.00 180 VAL A O 1
ATOM 1440 N N . LEU A 1 181 ? 20.390 0.503 -20.535 1.00 97.38 181 LEU A N 1
ATOM 1441 C CA . LEU A 1 181 ? 21.594 1.248 -20.891 1.00 97.38 181 LEU A CA 1
ATOM 1442 C C . LEU A 1 181 ? 21.369 1.955 -22.234 1.00 97.38 181 LEU A C 1
ATOM 1444 O O . LEU A 1 181 ? 21.301 1.281 -23.268 1.00 97.38 181 LEU A O 1
ATOM 1448 N N . PRO A 1 182 ? 21.206 3.290 -22.257 1.00 96.06 182 PRO A N 1
ATOM 1449 C CA . PRO A 1 182 ? 21.167 4.044 -23.505 1.00 96.06 182 PRO A CA 1
ATOM 1450 C C . PRO A 1 182 ? 22.492 3.911 -24.263 1.00 96.06 182 PRO A C 1
ATOM 1452 O O . PRO A 1 182 ? 23.562 4.037 -23.672 1.00 96.06 182 PRO A O 1
ATOM 1455 N N . ILE A 1 183 ? 22.437 3.699 -25.579 1.00 93.31 183 ILE A N 1
ATOM 1456 C CA . ILE A 1 183 ? 23.651 3.636 -26.405 1.00 93.31 183 ILE A CA 1
ATOM 1457 C C . ILE A 1 183 ? 24.348 5.002 -26.383 1.00 93.31 183 ILE A C 1
ATOM 1459 O O . ILE A 1 183 ? 23.706 6.040 -26.568 1.00 93.31 183 ILE A O 1
ATOM 1463 N N . GLY A 1 184 ? 25.662 4.987 -26.151 1.00 90.94 184 GLY A N 1
ATOM 1464 C CA . GLY A 1 184 ? 26.474 6.194 -25.975 1.00 90.94 184 GLY A CA 1
ATOM 1465 C C . GLY A 1 184 ? 26.420 6.785 -24.562 1.00 90.94 184 GLY A C 1
ATOM 1466 O O . GLY A 1 184 ? 26.899 7.895 -24.358 1.00 90.94 184 GLY A O 1
ATOM 1467 N N . SER A 1 185 ? 25.832 6.078 -23.593 1.00 91.69 185 SER A N 1
ATOM 1468 C CA . SER A 1 185 ? 25.924 6.405 -22.169 1.00 91.69 185 SER A CA 1
ATOM 1469 C C . SER A 1 185 ? 26.787 5.375 -21.442 1.00 91.69 185 SER A C 1
ATOM 1471 O O . SER A 1 185 ? 26.778 4.197 -21.793 1.00 91.69 185 SER A O 1
ATOM 1473 N N . SER A 1 186 ? 27.518 5.819 -20.421 1.00 90.88 186 SER A N 1
ATOM 1474 C CA . SER A 1 186 ? 28.283 4.953 -19.520 1.00 90.88 186 SER A CA 1
ATOM 1475 C C . SER A 1 186 ? 27.461 4.446 -18.332 1.00 90.88 186 SER A C 1
ATOM 1477 O O . SER A 1 186 ? 27.902 3.530 -17.643 1.00 90.88 186 SER A O 1
ATOM 1479 N N . THR A 1 187 ? 26.275 5.013 -18.079 1.00 94.25 187 THR A N 1
ATOM 1480 C CA . THR A 1 187 ? 25.482 4.722 -16.879 1.00 94.25 187 THR A CA 1
ATOM 1481 C C . THR A 1 187 ? 24.078 4.205 -17.215 1.00 94.25 187 THR A C 1
ATOM 1483 O O . THR A 1 187 ? 23.363 4.790 -18.036 1.00 94.25 187 THR A O 1
ATOM 1486 N N . PRO A 1 188 ? 23.636 3.106 -16.575 1.00 95.69 188 PRO A N 1
ATOM 1487 C CA . PRO A 1 188 ? 22.257 2.648 -16.676 1.00 95.69 188 PRO A CA 1
ATOM 1488 C C . PRO A 1 188 ? 21.259 3.643 -16.082 1.00 95.69 188 PRO A C 1
ATOM 1490 O O . PRO A 1 188 ? 21.558 4.343 -15.115 1.00 95.69 188 PRO A O 1
ATOM 1493 N N . CYS A 1 189 ? 20.026 3.632 -16.586 1.00 94.50 189 CYS A N 1
ATOM 1494 C CA . CYS A 1 189 ? 18.927 4.390 -16.001 1.00 94.50 189 CYS A CA 1
ATOM 1495 C C . CYS A 1 189 ? 17.656 3.549 -15.843 1.00 94.50 189 CYS A C 1
ATOM 1497 O O . CYS A 1 189 ? 17.389 2.620 -16.609 1.00 94.50 189 CYS A O 1
ATOM 1499 N N . TRP A 1 190 ? 16.860 3.892 -14.830 1.00 95.38 190 TRP A N 1
ATOM 1500 C CA . TRP A 1 190 ? 15.525 3.338 -14.638 1.00 95.38 190 TRP A CA 1
ATOM 1501 C C . TRP A 1 190 ? 14.505 4.108 -15.471 1.00 95.38 190 TRP A C 1
ATOM 1503 O O . TRP A 1 190 ? 14.475 5.340 -15.488 1.00 95.38 190 TRP A O 1
ATOM 1513 N N . THR A 1 191 ? 13.643 3.371 -16.155 1.00 94.88 191 THR A N 1
ATOM 1514 C CA . THR A 1 191 ? 12.504 3.908 -16.892 1.00 94.88 191 THR A CA 1
ATOM 1515 C C . THR A 1 191 ? 11.314 2.957 -16.767 1.00 94.88 191 THR A C 1
ATOM 1517 O O . THR A 1 191 ? 11.294 2.067 -15.919 1.00 94.88 191 THR A O 1
ATOM 1520 N N . GLU A 1 192 ? 10.296 3.161 -17.592 1.00 95.44 192 GLU A N 1
ATOM 1521 C CA . GLU A 1 192 ? 9.107 2.322 -17.641 1.00 95.44 192 GLU A CA 1
ATOM 1522 C C . GLU A 1 192 ? 8.907 1.801 -19.066 1.00 95.44 192 GLU A C 1
ATOM 1524 O O . GLU A 1 192 ? 9.129 2.533 -20.034 1.00 95.44 192 GLU A O 1
ATOM 1529 N N . GLU A 1 193 ? 8.417 0.571 -19.218 1.00 95.31 193 GLU A N 1
ATOM 1530 C CA . GLU A 1 193 ? 8.227 -0.051 -20.536 1.00 95.31 193 GLU A CA 1
ATOM 1531 C C . GLU A 1 193 ? 7.373 0.785 -21.501 1.00 95.31 193 GLU A C 1
ATOM 1533 O O . GLU A 1 193 ? 7.611 0.786 -22.710 1.00 95.31 193 GLU A O 1
ATOM 1538 N N . ARG A 1 194 ? 6.384 1.534 -20.994 1.00 95.06 194 ARG A N 1
ATOM 1539 C CA . ARG A 1 194 ? 5.554 2.435 -21.812 1.00 95.06 194 ARG A CA 1
ATOM 1540 C C . ARG A 1 194 ? 6.362 3.502 -22.550 1.00 95.06 194 ARG A C 1
ATOM 1542 O O . ARG A 1 194 ? 5.906 3.975 -23.588 1.00 95.06 194 ARG A O 1
ATOM 1549 N N . TRP A 1 195 ? 7.544 3.867 -22.050 1.00 96.31 195 TRP A N 1
ATOM 1550 C CA . TRP A 1 195 ? 8.436 4.834 -22.689 1.00 96.31 195 TRP A CA 1
ATOM 1551 C C . TRP A 1 195 ? 9.315 4.216 -23.767 1.00 96.31 195 TRP A C 1
ATOM 1553 O O . TRP A 1 195 ? 10.021 4.948 -24.456 1.00 96.31 195 TRP A O 1
ATOM 1563 N N . LEU A 1 196 ? 9.235 2.903 -23.973 1.00 96.00 196 LEU A N 1
ATOM 1564 C CA . LEU A 1 196 ? 10.019 2.175 -24.956 1.00 96.00 196 LEU A CA 1
ATOM 1565 C C . LEU A 1 196 ? 9.141 1.682 -26.117 1.00 96.00 196 LEU A C 1
ATOM 1567 O O . LEU A 1 196 ? 7.921 1.495 -26.015 1.00 96.00 196 LEU A O 1
ATOM 1571 N N . LYS A 1 197 ? 9.778 1.487 -27.268 1.00 95.31 197 LYS A N 1
ATOM 1572 C CA . LYS A 1 197 ? 9.231 0.793 -28.438 1.00 95.31 197 LYS A CA 1
ATOM 1573 C C . LYS A 1 197 ? 10.274 -0.186 -28.973 1.00 95.31 197 LYS A C 1
ATOM 1575 O O . LYS A 1 197 ? 11.471 0.023 -28.780 1.00 95.31 197 LYS A O 1
ATOM 1580 N N . LYS A 1 198 ? 9.823 -1.243 -29.654 1.00 92.88 198 LYS A N 1
ATOM 1581 C CA . LYS A 1 198 ? 10.724 -2.202 -30.309 1.00 92.88 198 LYS A CA 1
ATOM 1582 C C . LYS A 1 198 ? 11.616 -1.466 -31.313 1.00 92.88 198 LYS A C 1
ATOM 1584 O O . LYS A 1 198 ? 11.132 -0.598 -32.047 1.00 92.88 198 LYS A O 1
ATOM 1589 N N . ALA A 1 199 ? 12.904 -1.800 -31.336 1.00 84.31 199 ALA A N 1
ATOM 1590 C CA . ALA A 1 199 ? 13.797 -1.321 -32.381 1.00 84.31 199 ALA A CA 1
ATOM 1591 C C . ALA A 1 199 ? 13.321 -1.877 -33.733 1.00 84.31 199 ALA A C 1
ATOM 1593 O O . ALA A 1 199 ? 12.985 -3.057 -33.844 1.00 84.31 199 ALA A O 1
ATOM 1594 N N . LYS A 1 200 ? 13.238 -1.027 -34.762 1.00 77.69 200 LYS A N 1
ATOM 1595 C CA . LYS A 1 200 ? 12.950 -1.513 -36.115 1.00 77.69 200 LYS A CA 1
ATOM 1596 C C . LYS A 1 200 ? 14.158 -2.330 -36.570 1.00 77.69 200 LYS A C 1
ATOM 1598 O O . LYS A 1 200 ? 15.270 -1.808 -36.543 1.00 77.69 200 LYS A O 1
ATOM 1603 N N . LYS A 1 201 ? 13.946 -3.575 -37.006 1.00 61.97 201 LYS A N 1
ATOM 1604 C CA . LYS A 1 201 ? 14.962 -4.279 -37.797 1.00 61.97 201 LYS A CA 1
ATOM 1605 C C . LYS A 1 201 ? 15.225 -3.422 -39.037 1.00 61.97 201 LYS A C 1
ATOM 1607 O O . LYS A 1 201 ? 14.270 -3.067 -39.732 1.00 61.97 201 LYS A O 1
ATOM 1612 N N . LYS A 1 202 ? 16.483 -3.042 -39.278 1.00 59.25 202 LYS A N 1
ATOM 1613 C CA . LYS A 1 202 ? 16.867 -2.583 -40.616 1.00 59.25 202 LYS A CA 1
ATOM 1614 C C . LYS A 1 202 ? 16.583 -3.759 -41.557 1.00 59.25 202 LYS A C 1
ATOM 1616 O O . LYS A 1 202 ? 16.984 -4.878 -41.242 1.00 59.25 202 LYS A O 1
ATOM 1621 N N . LYS A 1 203 ? 15.770 -3.504 -42.584 1.00 44.03 203 LYS A N 1
ATOM 1622 C CA . LYS A 1 203 ? 15.665 -4.397 -43.739 1.00 44.03 203 LYS A CA 1
ATOM 1623 C C . LYS A 1 203 ? 16.990 -4.378 -44.484 1.00 44.03 203 LYS A C 1
ATOM 1625 O O . LYS A 1 203 ? 17.628 -3.300 -44.453 1.00 44.03 203 LYS A O 1
#

pLDDT: mean 92.46, std 5.73, range [44.03, 97.38]

Foldseek 3Di:
DLVLLVVLLVLCVVVVNCVDPLNVLSVVVNVCCVVPVDDDPVSVVVSVVSCVCSDPVNVVVQVVQVVPDDPVLVQLLLLLLLQCVVVVPPVVLNVVQADPVGHGDPPDDDGPVSSCVRRVDLWSVLRSCLQPDDDPADQQAKKAFDCPDPPRHRFIWGWHDWDHSNLQDGSDHQQGWTWIGTPPDPDIDIGTRVRIDHDDPDD